Protein AF-A0A151JU85-F1 (afdb_monomer)

Foldseek 3Di:
DDADPQLVVVVVVCLVVVLCLLPDQDPDFDDWDDRPQWIWGWDADPNFIKIKIFGDPDPPDPPDDDDDDDDDDDDDDPPPPPPPTPDMDIGHNVNSVVVVVVVVVVVVVVVVVVVLVVLLVLLLVLLLVLLVVQQDPDDDDPVSSLCSCVVCVVVSLVRSLVVRPDPVCSVPPSVVSSCCCSPPVVVVSRVVNNVVVVVVD

Nearest PDB structures (foldseek):
  7szc-assembly2_C  TM=4.296E-01  e=2.675E+00  Homo sapiens
  7szc-assembly1_A  TM=4.322E-01  e=3.002E+00  Homo sapiens
  7sza-assembly2_C  TM=4.308E-01  e=4.494E+00  Homo sapiens
  1p32-assembly1_A  TM=3.457E-01  e=5.661E+00  Homo sapiens
  5yvq-assembly1_A  TM=1.882E-01  e=3.569E+00  Muvirus mu

Mean predicted aligned error: 12.35 Å

pLDDT: mean 80.96, std 18.56, range [26.3, 94.88]

Structure (mmCIF, N/CA/C/O backbone):
data_AF-A0A151JU85-F1
#
_entry.id   AF-A0A151JU85-F1
#
loop_
_atom_site.group_PDB
_atom_site.id
_atom_site.type_symbol
_atom_site.label_atom_id
_atom_site.label_alt_id
_atom_site.label_comp_id
_atom_site.label_asym_id
_atom_site.label_entity_id
_atom_site.label_seq_id
_atom_site.pdbx_PDB_ins_code
_atom_site.Cartn_x
_atom_site.Cartn_y
_atom_site.Cartn_z
_atom_site.occupancy
_atom_site.B_iso_or_equiv
_atom_site.auth_seq_id
_atom_site.auth_comp_id
_atom_site.auth_asym_id
_atom_site.auth_atom_id
_atom_site.pdbx_PDB_model_num
ATOM 1 N N . ILE A 1 1 ? 14.215 17.688 -16.245 1.00 67.50 1 ILE A N 1
ATOM 2 C CA . ILE A 1 1 ? 12.953 17.072 -16.727 1.00 67.50 1 ILE A CA 1
ATOM 3 C C . ILE A 1 1 ? 12.125 16.723 -15.499 1.00 67.50 1 ILE A C 1
ATOM 5 O O . ILE A 1 1 ? 12.629 15.984 -14.663 1.00 67.50 1 ILE A O 1
ATOM 9 N N . ARG A 1 2 ? 10.921 17.285 -15.346 1.00 70.31 2 ARG A N 1
ATOM 10 C CA . ARG A 1 2 ? 10.014 16.975 -14.230 1.00 70.31 2 ARG A CA 1
ATOM 11 C C . ARG A 1 2 ? 8.854 16.145 -14.770 1.00 70.31 2 ARG A C 1
ATOM 13 O O . ARG A 1 2 ? 8.215 16.557 -15.729 1.00 70.31 2 ARG A O 1
ATOM 20 N N . ILE A 1 3 ? 8.619 14.980 -14.176 1.00 74.19 3 ILE A N 1
ATOM 21 C CA . ILE A 1 3 ? 7.557 14.054 -14.579 1.00 74.19 3 ILE A CA 1
ATOM 22 C C . ILE A 1 3 ? 6.489 14.094 -13.481 1.00 74.19 3 ILE A C 1
ATOM 24 O O . ILE A 1 3 ? 6.810 13.875 -12.316 1.00 74.19 3 ILE A O 1
ATOM 28 N N . ASN A 1 4 ? 5.249 14.450 -13.827 1.00 81.75 4 ASN A N 1
ATOM 29 C CA . ASN A 1 4 ? 4.106 14.348 -12.908 1.00 81.75 4 ASN A CA 1
ATOM 30 C C . ASN A 1 4 ? 3.568 12.907 -12.872 1.00 81.75 4 ASN A C 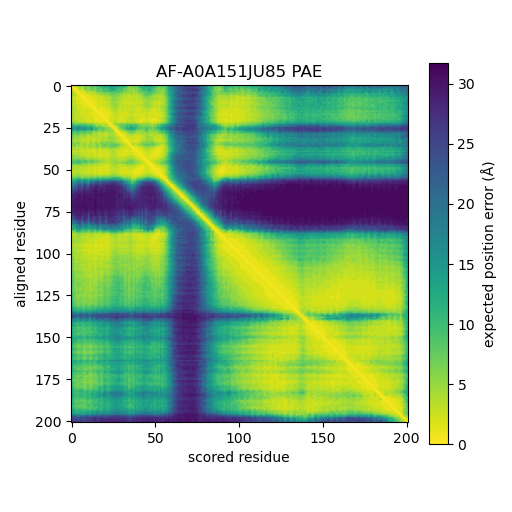1
ATOM 32 O O . ASN A 1 4 ? 3.981 12.078 -13.680 1.00 81.75 4 ASN A O 1
ATOM 36 N N . THR A 1 5 ? 2.649 12.611 -11.952 1.00 81.31 5 THR A N 1
ATOM 37 C CA . THR A 1 5 ? 2.114 11.255 -11.747 1.00 81.31 5 THR A CA 1
ATOM 38 C C . THR A 1 5 ? 1.537 10.649 -13.031 1.00 81.31 5 THR A C 1
ATOM 40 O O . THR A 1 5 ? 1.902 9.530 -13.384 1.00 81.31 5 THR A O 1
ATOM 43 N N . ASP A 1 6 ? 0.737 11.403 -13.794 1.00 81.81 6 ASP A N 1
ATOM 44 C CA . ASP A 1 6 ? 0.154 10.906 -15.052 1.00 81.81 6 ASP A CA 1
ATOM 45 C C . ASP A 1 6 ? 1.227 10.588 -16.101 1.00 81.81 6 ASP A C 1
ATOM 47 O O . ASP A 1 6 ? 1.185 9.550 -16.761 1.00 81.81 6 ASP A O 1
ATOM 51 N N . CYS A 1 7 ? 2.210 11.480 -16.265 1.00 84.12 7 CYS A N 1
ATOM 52 C CA . CYS A 1 7 ? 3.311 11.268 -17.199 1.00 84.12 7 CYS A CA 1
ATOM 53 C C . CYS A 1 7 ? 4.198 10.103 -16.755 1.00 84.12 7 CYS A C 1
ATOM 55 O O . CYS A 1 7 ? 4.753 9.414 -17.606 1.00 84.12 7 CYS A O 1
ATOM 57 N N . TRP A 1 8 ? 4.342 9.877 -15.446 1.00 84.50 8 TRP A N 1
ATOM 58 C CA . TRP A 1 8 ? 5.096 8.749 -14.912 1.00 84.50 8 TRP A CA 1
ATOM 59 C C . TRP A 1 8 ? 4.400 7.428 -15.218 1.00 84.50 8 TRP A C 1
ATOM 61 O O . TRP A 1 8 ? 5.061 6.507 -15.691 1.00 84.50 8 TRP A O 1
ATOM 71 N N . GLN A 1 9 ? 3.078 7.358 -15.044 1.00 86.38 9 GLN A N 1
ATOM 72 C CA . GLN A 1 9 ? 2.312 6.163 -15.391 1.00 86.38 9 GLN A CA 1
ATOM 73 C C . GLN A 1 9 ? 2.453 5.831 -16.880 1.00 86.38 9 GLN A C 1
ATOM 75 O O . GLN A 1 9 ? 2.840 4.724 -17.238 1.00 86.38 9 GLN A O 1
ATOM 80 N N . GLN A 1 10 ? 2.266 6.819 -17.757 1.00 87.12 10 GLN A N 1
ATOM 81 C CA . GLN A 1 10 ? 2.436 6.597 -19.194 1.00 87.12 10 GLN A CA 1
ATOM 82 C C . GLN A 1 10 ? 3.886 6.239 -19.563 1.00 87.12 10 GLN A C 1
ATOM 84 O O . GLN A 1 10 ? 4.123 5.434 -20.463 1.00 87.12 10 GLN A O 1
ATOM 89 N N . PHE A 1 11 ? 4.881 6.808 -18.877 1.00 88.12 11 PHE A N 1
ATOM 90 C CA . PHE A 1 11 ? 6.282 6.424 -19.052 1.00 88.12 11 PHE A CA 1
ATOM 91 C C . PHE A 1 11 ? 6.519 4.960 -18.656 1.00 88.12 11 PHE A C 1
ATOM 93 O O . PHE A 1 11 ? 7.188 4.225 -19.388 1.00 88.12 11 PHE A O 1
ATOM 100 N N . HIS A 1 12 ? 5.943 4.538 -17.529 1.00 88.44 12 HIS A N 1
ATOM 101 C CA . HIS A 1 12 ? 5.987 3.169 -17.036 1.00 88.44 12 HIS A CA 1
ATOM 102 C C . HIS A 1 12 ? 5.364 2.189 -18.041 1.00 88.44 12 HIS A C 1
ATOM 104 O O . HIS A 1 12 ? 6.008 1.210 -18.416 1.00 88.44 12 HIS A O 1
ATOM 110 N N . ASP A 1 13 ? 4.181 2.499 -18.573 1.00 89.81 13 ASP A N 1
ATOM 111 C CA . ASP A 1 13 ? 3.479 1.655 -19.552 1.00 89.81 13 ASP A CA 1
ATOM 112 C C . ASP A 1 13 ? 4.293 1.462 -20.847 1.00 89.81 13 ASP A C 1
ATOM 114 O O . ASP A 1 13 ? 4.253 0.412 -21.489 1.00 89.81 13 ASP A O 1
ATOM 118 N N . ASN A 1 14 ? 5.114 2.452 -21.210 1.00 90.50 14 ASN A N 1
ATOM 119 C CA . ASN A 1 14 ? 5.993 2.388 -22.376 1.00 90.50 14 ASN A CA 1
ATOM 120 C C . ASN A 1 14 ? 7.359 1.725 -22.096 1.00 90.50 14 ASN A C 1
ATOM 122 O O . ASN A 1 14 ? 8.154 1.550 -23.029 1.00 90.50 14 ASN A O 1
ATOM 126 N N . MET A 1 15 ? 7.668 1.324 -20.853 1.00 91.19 15 MET A N 1
ATOM 127 C CA . MET A 1 15 ? 8.949 0.681 -20.517 1.00 91.19 15 MET A CA 1
ATOM 128 C C . MET A 1 15 ? 9.175 -0.629 -21.263 1.00 91.19 15 MET A C 1
ATOM 130 O O . MET A 1 15 ? 10.312 -0.932 -21.627 1.00 91.19 15 MET A O 1
ATOM 134 N N . GLU A 1 16 ? 8.133 -1.412 -21.526 1.00 91.81 16 GLU A N 1
ATOM 135 C CA . GLU A 1 16 ? 8.296 -2.666 -22.260 1.00 91.81 16 GLU A CA 1
ATOM 136 C C . GLU A 1 16 ? 8.714 -2.419 -23.717 1.00 91.81 16 GLU A C 1
ATOM 138 O O . GLU A 1 16 ? 9.645 -3.055 -24.220 1.00 91.81 16 GLU A O 1
ATOM 143 N N . LEU A 1 17 ? 8.104 -1.424 -24.366 1.00 91.81 17 LEU A N 1
ATOM 144 C CA . LEU A 1 17 ? 8.462 -0.997 -25.718 1.00 91.81 17 LEU A CA 1
ATOM 145 C C . LEU A 1 17 ? 9.907 -0.479 -25.774 1.00 91.81 17 LEU A C 1
ATOM 147 O O . LEU A 1 17 ? 10.677 -0.864 -26.659 1.00 91.81 17 LEU A O 1
ATOM 151 N N . MET A 1 18 ? 10.298 0.333 -24.791 1.00 92.50 18 MET A N 1
ATOM 152 C CA . MET A 1 18 ? 11.668 0.820 -24.617 1.00 92.50 18 MET A CA 1
ATOM 153 C C . MET A 1 18 ? 12.675 -0.329 -24.449 1.00 92.50 18 MET A C 1
ATOM 155 O O . MET A 1 18 ? 13.705 -0.367 -25.129 1.00 92.50 18 MET A O 1
ATOM 159 N N . ASN A 1 19 ? 12.348 -1.307 -23.603 1.00 93.00 19 ASN A N 1
ATOM 160 C CA . ASN A 1 19 ? 13.172 -2.488 -23.368 1.00 93.00 19 ASN A CA 1
ATOM 161 C C . ASN A 1 19 ? 13.340 -3.332 -24.637 1.00 93.00 19 ASN A C 1
ATOM 163 O O . ASN A 1 19 ? 14.451 -3.768 -24.953 1.00 93.00 19 ASN A O 1
ATOM 167 N N . LYS A 1 20 ? 12.239 -3.551 -25.366 1.00 92.19 20 LYS A N 1
ATOM 168 C CA . LYS A 1 20 ? 12.220 -4.324 -26.609 1.00 92.19 20 LYS A CA 1
ATOM 169 C C . LYS A 1 20 ? 13.112 -3.679 -27.659 1.00 92.19 20 LYS A C 1
ATOM 171 O O . LYS A 1 20 ? 13.929 -4.374 -28.249 1.00 92.19 20 LYS A O 1
ATOM 176 N N . TYR A 1 21 ? 13.018 -2.361 -27.838 1.00 92.56 21 TYR A N 1
ATOM 177 C CA . TYR A 1 21 ? 13.878 -1.633 -28.770 1.00 92.56 21 TYR A CA 1
ATOM 178 C C . TYR A 1 21 ? 15.365 -1.757 -28.421 1.00 92.56 21 TYR A C 1
ATOM 180 O O . TYR A 1 21 ? 16.173 -2.056 -29.299 1.00 92.56 21 TYR A O 1
ATOM 188 N N . LEU A 1 22 ? 15.726 -1.546 -27.151 1.00 91.69 22 LEU A N 1
ATOM 189 C CA . LEU A 1 22 ? 17.117 -1.608 -26.687 1.00 91.69 22 LEU A CA 1
ATOM 190 C C . LEU A 1 22 ? 17.709 -3.025 -26.711 1.00 91.69 22 LEU A C 1
ATOM 192 O O . LEU A 1 22 ? 18.930 -3.171 -26.707 1.00 91.69 22 LEU A O 1
ATOM 196 N N . SER A 1 23 ? 16.864 -4.057 -26.694 1.00 89.69 23 SER A N 1
ATOM 197 C CA . SER A 1 23 ? 17.293 -5.460 -26.622 1.00 89.69 23 SER A CA 1
ATOM 198 C C . SER A 1 23 ? 17.203 -6.207 -27.947 1.00 89.69 23 SER A C 1
ATOM 200 O O . SER A 1 23 ? 17.800 -7.269 -28.059 1.00 89.69 23 SER A O 1
ATOM 202 N N . SER A 1 24 ? 16.458 -5.696 -28.925 1.00 85.75 24 SER A N 1
ATOM 203 C CA . SER A 1 24 ? 16.318 -6.338 -30.227 1.00 85.75 24 SER A CA 1
ATOM 204 C C . SER A 1 24 ? 17.540 -6.103 -31.117 1.00 85.75 24 SER A C 1
ATOM 206 O O . SER A 1 24 ? 18.143 -5.033 -31.080 1.00 85.75 24 SER A O 1
ATOM 208 N N . ASP A 1 25 ? 17.827 -7.039 -32.019 1.00 79.19 25 ASP A N 1
ATOM 209 C CA . ASP A 1 25 ? 18.805 -6.833 -33.104 1.00 79.19 25 ASP A CA 1
ATOM 210 C C . ASP A 1 25 ? 18.171 -6.198 -34.351 1.00 79.19 25 ASP A C 1
ATOM 212 O O . ASP A 1 25 ? 18.852 -5.788 -35.293 1.00 79.19 25 ASP A O 1
ATOM 216 N N . ASN A 1 26 ? 16.839 -6.071 -34.361 1.00 75.94 26 ASN A N 1
ATOM 217 C CA . ASN A 1 26 ? 16.124 -5.466 -35.475 1.00 75.94 26 ASN A CA 1
ATOM 218 C C . ASN A 1 26 ? 16.471 -3.973 -35.617 1.00 75.94 26 ASN A C 1
ATOM 220 O O . ASN A 1 26 ? 16.612 -3.236 -34.641 1.00 75.94 26 ASN A O 1
ATOM 224 N N . ARG A 1 27 ? 16.580 -3.500 -36.861 1.00 71.44 27 ARG A N 1
ATOM 225 C CA . ARG A 1 27 ? 16.801 -2.072 -37.160 1.00 71.44 27 ARG A CA 1
ATOM 226 C C . ARG A 1 27 ? 15.502 -1.259 -37.189 1.00 71.44 27 ARG A C 1
ATOM 228 O O . ARG A 1 27 ? 15.535 -0.066 -37.471 1.00 71.44 27 ARG A O 1
ATOM 235 N N . VAL A 1 28 ? 14.362 -1.898 -36.914 1.00 79.81 28 VAL A N 1
ATOM 236 C CA . VAL A 1 28 ? 13.050 -1.246 -36.930 1.00 79.81 28 VAL A CA 1
ATOM 237 C C . VAL A 1 28 ? 12.941 -0.316 -35.728 1.00 79.81 28 VAL A C 1
ATOM 239 O O . VAL A 1 28 ? 13.009 -0.742 -34.575 1.00 79.81 28 VAL A O 1
ATOM 242 N N . LYS A 1 29 ? 12.780 0.971 -36.021 1.00 83.38 29 LYS A N 1
ATOM 243 C CA . LYS A 1 29 ? 12.639 2.028 -35.030 1.00 83.38 29 LYS A CA 1
ATOM 244 C C . LYS A 1 29 ? 11.156 2.190 -34.657 1.00 83.38 29 LYS A C 1
ATOM 246 O O . LYS A 1 29 ? 10.352 2.408 -35.561 1.00 83.38 29 LYS A O 1
ATOM 251 N N . PRO A 1 30 ? 10.785 2.112 -33.366 1.00 86.94 30 PRO A N 1
ATOM 252 C CA . PRO A 1 30 ? 9.425 2.407 -32.930 1.00 86.94 30 PRO A CA 1
ATOM 253 C C . PRO A 1 30 ? 9.050 3.875 -33.165 1.00 86.94 30 PRO A C 1
ATOM 255 O O . PRO A 1 30 ? 9.918 4.752 -33.250 1.00 86.94 30 PRO A O 1
ATOM 258 N N . ASN A 1 31 ? 7.745 4.145 -33.208 1.00 89.38 31 ASN A N 1
ATOM 259 C CA . ASN A 1 31 ? 7.222 5.509 -33.208 1.00 89.38 31 ASN A CA 1
ATOM 260 C C . ASN A 1 31 ? 7.618 6.235 -31.918 1.00 89.38 31 ASN A C 1
ATOM 262 O O . ASN A 1 31 ? 7.743 5.613 -30.866 1.00 89.38 31 ASN A O 1
ATOM 266 N N . PHE A 1 32 ? 7.825 7.549 -32.003 1.00 87.38 32 PHE A N 1
ATOM 267 C CA . PHE A 1 32 ? 8.065 8.360 -30.813 1.00 87.38 32 PHE A CA 1
ATOM 268 C C . PHE A 1 32 ? 6.796 8.424 -29.953 1.00 87.38 32 PHE A C 1
ATOM 270 O O . PHE A 1 32 ? 5.684 8.405 -30.476 1.00 87.38 32 PHE A O 1
ATOM 277 N N . VAL A 1 33 ? 6.976 8.510 -28.639 1.00 88.19 33 VAL A N 1
ATOM 278 C CA . VAL A 1 33 ? 5.886 8.627 -27.664 1.00 88.19 33 VAL A CA 1
ATOM 279 C C . VAL A 1 33 ? 5.878 10.056 -27.141 1.00 88.19 33 VAL A C 1
ATOM 281 O O . VAL A 1 33 ? 6.922 10.561 -26.727 1.00 88.19 33 VAL A O 1
ATOM 284 N N . VAL A 1 34 ? 4.723 10.716 -27.167 1.00 85.62 34 VAL A N 1
ATOM 285 C CA . VAL A 1 34 ? 4.554 12.076 -26.634 1.00 85.62 34 VAL A CA 1
ATOM 286 C C . VAL A 1 34 ? 3.766 11.996 -25.332 1.00 85.62 34 VAL A C 1
ATOM 288 O O . VAL A 1 34 ? 2.642 11.508 -25.320 1.00 85.62 34 VAL A O 1
ATOM 291 N N . LEU A 1 35 ? 4.374 12.473 -24.249 1.00 86.19 35 LEU A N 1
ATOM 292 C CA . LEU A 1 35 ? 3.848 12.505 -22.887 1.00 86.19 35 LEU A CA 1
ATOM 293 C C . LEU A 1 35 ? 3.751 13.965 -22.426 1.00 86.19 35 LEU A C 1
ATOM 295 O O . LEU A 1 35 ? 4.682 14.492 -21.813 1.00 86.19 35 LEU A O 1
ATOM 299 N N . LYS A 1 36 ? 2.642 14.642 -22.746 1.00 83.88 36 LYS A N 1
ATOM 300 C CA . LYS A 1 36 ? 2.483 16.099 -22.556 1.00 83.88 36 LYS A CA 1
ATOM 301 C C . LYS A 1 36 ? 3.656 16.858 -23.214 1.00 83.88 36 LYS A C 1
ATOM 303 O O . LYS A 1 36 ? 3.813 16.829 -24.431 1.00 83.88 36 LYS A O 1
ATOM 308 N N . ASN A 1 37 ? 4.512 17.475 -22.407 1.00 83.94 37 ASN A N 1
ATOM 309 C CA . ASN A 1 37 ? 5.693 18.242 -22.802 1.00 83.94 37 ASN A CA 1
ATOM 310 C C . ASN A 1 37 ? 6.985 17.405 -22.928 1.00 83.94 37 ASN A C 1
ATOM 312 O O . ASN A 1 37 ? 8.053 17.931 -23.251 1.00 83.94 37 ASN A O 1
ATOM 316 N N . ILE A 1 38 ? 6.908 16.093 -22.696 1.00 86.19 38 ILE A N 1
ATOM 317 C CA . ILE A 1 38 ? 8.017 15.150 -22.847 1.00 86.19 38 ILE A CA 1
ATOM 318 C C . ILE A 1 38 ? 7.826 14.351 -24.135 1.00 86.19 38 ILE A C 1
ATOM 320 O O . ILE A 1 38 ? 6.745 13.862 -24.432 1.00 86.19 38 ILE A O 1
ATOM 324 N N . THR A 1 39 ? 8.890 14.168 -24.907 1.00 89.25 39 THR A N 1
ATOM 325 C CA . THR A 1 39 ? 8.908 13.264 -26.061 1.00 89.25 39 THR A CA 1
ATOM 326 C C . THR A 1 39 ? 9.973 12.199 -25.855 1.00 89.25 39 THR A C 1
ATOM 328 O O . THR A 1 39 ? 11.139 12.513 -25.629 1.00 89.25 39 THR A O 1
ATOM 331 N N . ILE A 1 40 ? 9.577 10.934 -25.957 1.00 91.31 40 ILE A N 1
ATOM 332 C CA . ILE A 1 40 ? 10.465 9.775 -25.955 1.00 91.31 40 ILE A CA 1
ATOM 333 C C . ILE A 1 40 ? 10.698 9.375 -27.405 1.00 91.31 40 ILE A C 1
ATOM 335 O O . ILE A 1 40 ? 9.768 9.053 -28.142 1.00 91.31 40 ILE A O 1
ATOM 339 N N . SER A 1 41 ? 11.952 9.379 -27.824 1.00 91.19 41 SER A N 1
ATOM 340 C CA . SER A 1 41 ? 12.353 9.030 -29.177 1.00 91.19 41 SER A CA 1
ATOM 341 C C . SER A 1 41 ? 13.446 7.971 -29.168 1.00 91.19 41 SER A C 1
ATOM 343 O O . SER A 1 41 ? 14.221 7.838 -28.226 1.00 91.19 41 SER A O 1
ATOM 345 N N . PHE A 1 42 ? 13.493 7.190 -30.240 1.00 91.56 42 PHE A N 1
ATOM 346 C CA . PHE A 1 42 ? 14.395 6.051 -30.373 1.00 91.56 42 PHE A CA 1
ATOM 347 C C . PHE A 1 42 ? 15.507 6.401 -31.354 1.00 91.56 42 PHE A C 1
ATOM 349 O O . PHE A 1 42 ? 15.239 6.805 -32.484 1.00 91.56 42 PHE A O 1
ATOM 356 N N . THR A 1 43 ? 16.764 6.292 -30.953 1.00 89.62 43 THR A N 1
ATOM 357 C CA . THR A 1 43 ? 17.907 6.670 -31.793 1.00 89.62 43 THR A CA 1
ATOM 358 C C . THR A 1 43 ? 18.876 5.512 -31.939 1.00 89.62 43 THR A C 1
ATOM 360 O O . THR A 1 43 ? 19.091 4.753 -30.996 1.00 89.62 43 THR A O 1
ATOM 363 N N . THR A 1 44 ? 19.425 5.343 -33.139 1.00 89.06 44 THR A N 1
ATOM 364 C CA . THR A 1 44 ? 20.497 4.386 -33.419 1.00 89.06 44 THR A CA 1
ATOM 365 C C . THR A 1 44 ? 21.614 5.146 -34.118 1.00 89.06 44 THR A C 1
ATOM 367 O O . THR A 1 44 ? 21.378 5.716 -35.181 1.00 89.06 44 THR A O 1
ATOM 370 N N . SER A 1 45 ? 22.808 5.147 -33.533 1.00 84.12 45 SER A N 1
ATOM 371 C CA . SER A 1 45 ? 23.997 5.802 -34.087 1.00 84.12 45 SER A CA 1
ATOM 372 C C . SER A 1 45 ? 25.175 4.846 -33.989 1.00 84.12 45 SER A C 1
ATOM 374 O O . SER A 1 45 ? 25.390 4.259 -32.932 1.00 84.12 45 SER A O 1
ATOM 376 N N . TYR A 1 46 ? 25.919 4.663 -35.083 1.00 85.56 46 TYR A N 1
ATOM 377 C CA . TYR A 1 46 ? 27.069 3.745 -35.137 1.00 85.56 46 TYR A CA 1
ATOM 378 C C . TYR A 1 46 ? 26.749 2.331 -34.606 1.00 85.56 46 TYR A C 1
ATOM 380 O O . TYR A 1 46 ? 27.520 1.738 -33.861 1.00 85.56 46 TYR A O 1
ATOM 388 N N . GLY A 1 47 ? 25.555 1.814 -34.919 1.00 83.25 47 GLY A N 1
ATOM 389 C CA . GLY A 1 47 ? 25.084 0.505 -34.444 1.00 83.25 47 GLY A CA 1
ATOM 390 C C . GLY A 1 47 ? 24.627 0.458 -32.979 1.00 83.25 47 GLY A C 1
ATOM 391 O O . GLY A 1 47 ? 24.064 -0.547 -32.559 1.00 83.25 47 GLY A O 1
ATOM 392 N N . SER A 1 48 ? 24.790 1.538 -32.213 1.00 86.62 48 SER A N 1
ATOM 393 C CA . SER A 1 48 ? 24.365 1.620 -30.813 1.00 86.62 48 SER A CA 1
ATOM 394 C C . SER A 1 48 ? 22.972 2.227 -30.686 1.00 86.62 48 SER A C 1
ATOM 396 O O . SER A 1 48 ? 22.706 3.313 -31.206 1.00 86.62 48 SER A O 1
ATOM 398 N N . LYS A 1 49 ? 22.082 1.539 -29.966 1.00 92.69 49 LYS A N 1
ATOM 399 C CA . LYS A 1 49 ? 20.715 1.995 -29.687 1.00 92.69 49 LYS A CA 1
ATOM 400 C C . LYS A 1 49 ? 20.636 2.775 -28.380 1.00 92.69 49 LYS A C 1
ATOM 402 O O . LYS A 1 49 ? 21.217 2.384 -27.369 1.00 92.69 49 LYS A O 1
ATOM 407 N N . SER A 1 50 ? 19.849 3.839 -28.386 1.00 92.50 50 SER A N 1
ATOM 408 C CA . SER A 1 50 ? 19.536 4.638 -27.206 1.00 92.50 50 SER A CA 1
ATOM 409 C C . SER A 1 50 ? 18.128 5.223 -27.283 1.00 92.50 50 SER A C 1
ATOM 411 O O . SER A 1 50 ? 17.520 5.320 -28.353 1.00 92.50 50 SER A O 1
ATOM 413 N N . ILE A 1 51 ? 17.608 5.598 -26.123 1.00 93.50 51 ILE A N 1
ATOM 414 C CA . ILE A 1 51 ? 16.343 6.301 -25.955 1.00 93.50 51 ILE A CA 1
ATOM 415 C C . ILE A 1 51 ? 16.676 7.746 -25.616 1.00 93.50 51 ILE A C 1
ATOM 417 O O . ILE A 1 51 ? 17.409 8.004 -24.666 1.00 93.50 51 ILE A O 1
ATOM 421 N N . LEU A 1 52 ? 16.139 8.681 -26.385 1.00 91.44 52 LEU A N 1
ATOM 422 C CA . LEU A 1 52 ? 16.254 10.110 -26.153 1.00 91.44 52 LEU A CA 1
ATOM 423 C C . LEU A 1 52 ? 14.932 10.619 -25.580 1.00 91.44 52 LEU A C 1
ATOM 425 O O . LEU A 1 52 ? 13.911 10.607 -26.267 1.00 91.44 52 LEU A O 1
ATOM 429 N N . ILE A 1 53 ? 14.970 11.083 -24.337 1.00 90.25 53 ILE A N 1
ATOM 430 C CA . ILE A 1 53 ? 13.869 11.776 -23.675 1.00 90.25 53 ILE A CA 1
ATOM 431 C C . ILE A 1 53 ? 14.142 13.268 -23.781 1.00 90.25 53 ILE A C 1
ATOM 433 O O . ILE A 1 53 ? 15.094 13.767 -23.186 1.00 90.25 53 ILE A O 1
ATOM 437 N N . SER A 1 54 ? 13.308 13.980 -24.522 1.00 88.69 54 SER A N 1
ATOM 438 C CA . SER A 1 54 ? 13.403 15.426 -24.683 1.00 88.69 54 SER A CA 1
ATOM 439 C C . SER A 1 54 ? 12.237 16.135 -24.016 1.00 88.69 54 SER A C 1
ATOM 441 O O . SER A 1 54 ? 11.102 15.680 -24.124 1.00 88.69 54 SER A O 1
ATOM 443 N N . TYR A 1 55 ? 12.511 17.270 -23.387 1.00 83.75 55 TYR A N 1
ATOM 444 C CA . TYR A 1 55 ? 11.507 18.164 -22.821 1.00 83.75 55 TYR A CA 1
ATOM 445 C C . TYR A 1 55 ? 11.361 19.410 -23.699 1.00 83.75 55 TYR A C 1
ATOM 447 O O . TYR A 1 55 ? 12.368 20.030 -24.060 1.00 83.75 55 TYR A O 1
ATOM 455 N N . LYS A 1 56 ? 10.120 19.765 -24.042 1.00 76.69 56 LYS A N 1
ATOM 456 C CA . LYS A 1 56 ? 9.773 21.041 -24.672 1.00 76.69 56 LYS A CA 1
ATOM 457 C C . LYS A 1 56 ? 9.090 21.907 -23.614 1.00 76.69 56 LYS A C 1
ATOM 459 O O . LYS A 1 56 ? 8.137 21.442 -23.008 1.00 76.69 56 LYS A O 1
ATOM 464 N N . GLU A 1 57 ? 9.551 23.127 -23.363 1.00 62.88 57 GLU A N 1
ATOM 465 C CA . GLU A 1 57 ? 8.717 24.062 -22.595 1.00 62.88 57 GLU A CA 1
ATOM 466 C C . GLU A 1 57 ? 7.443 24.355 -23.395 1.00 62.88 57 GLU A C 1
ATOM 468 O O . GLU A 1 57 ? 7.489 24.470 -24.624 1.00 62.88 57 GLU A O 1
ATOM 473 N N . GLU A 1 58 ? 6.298 24.392 -22.713 1.00 54.66 58 GLU A N 1
ATOM 474 C CA . GLU A 1 58 ? 5.092 24.959 -23.307 1.00 54.66 58 GLU A CA 1
ATOM 475 C C . GLU A 1 58 ? 5.407 26.431 -23.572 1.00 54.66 58 GLU A C 1
ATOM 477 O O . GLU A 1 58 ? 5.743 27.172 -22.651 1.00 54.66 58 GLU A O 1
ATOM 482 N N . GLU A 1 59 ? 5.400 26.826 -24.844 1.00 45.72 59 GLU A N 1
ATOM 483 C CA . GLU A 1 59 ? 5.488 28.232 -25.221 1.00 45.72 59 GLU A CA 1
ATOM 484 C C . GLU A 1 59 ? 4.271 28.925 -24.595 1.00 45.72 59 GLU A C 1
ATOM 486 O O . GLU A 1 59 ? 3.141 28.701 -25.033 1.00 45.72 59 GLU A O 1
ATOM 491 N N . GLU A 1 60 ? 4.478 29.740 -23.555 1.00 34.72 60 GLU A N 1
ATOM 492 C CA . GLU A 1 60 ? 3.494 30.759 -23.197 1.00 34.72 60 GLU A CA 1
ATOM 493 C C . GLU A 1 60 ? 3.189 31.550 -24.472 1.00 34.72 60 GLU A C 1
ATOM 495 O O . GLU A 1 60 ? 4.102 32.026 -25.148 1.00 34.72 60 GLU A O 1
ATOM 500 N N . ASN A 1 61 ? 1.903 31.610 -24.825 1.00 39.62 61 ASN A N 1
ATOM 501 C CA . ASN A 1 61 ? 1.364 32.216 -26.038 1.00 39.62 61 ASN A CA 1
ATOM 502 C C . ASN A 1 61 ? 2.065 33.530 -26.427 1.00 39.62 61 ASN A C 1
ATOM 504 O O . ASN A 1 61 ? 1.641 34.620 -26.046 1.00 39.62 61 ASN A O 1
ATOM 508 N N . SER A 1 62 ? 3.064 33.434 -27.299 1.00 31.19 62 SER A N 1
ATOM 509 C CA . SER A 1 62 ? 3.566 34.552 -28.088 1.00 31.19 62 SER A CA 1
ATOM 510 C C . SER A 1 62 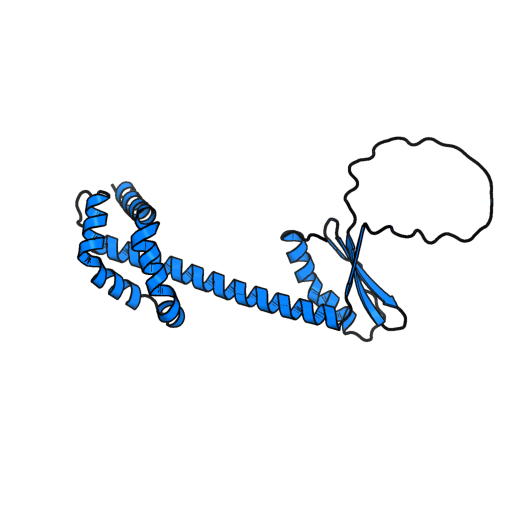? 2.658 34.715 -29.309 1.00 31.19 62 SER A C 1
ATOM 512 O O . SER A 1 62 ? 3.008 34.381 -30.442 1.00 31.19 62 SER A O 1
ATOM 514 N N . ASN A 1 63 ? 1.438 35.197 -29.068 1.00 38.41 63 ASN A N 1
ATOM 515 C CA . ASN A 1 63 ? 0.626 35.796 -30.119 1.00 38.41 63 ASN A CA 1
ATOM 516 C C . ASN A 1 63 ? 1.186 37.202 -30.371 1.00 38.41 63 ASN A C 1
ATOM 518 O O . ASN A 1 63 ? 0.897 38.132 -29.623 1.00 38.41 63 ASN A O 1
ATOM 522 N N . GLY A 1 64 ? 2.013 37.356 -31.408 1.00 27.48 64 GLY A N 1
ATOM 523 C CA . GLY A 1 64 ? 2.649 38.640 -31.696 1.00 27.48 64 GLY A CA 1
ATOM 524 C C . GLY A 1 64 ? 3.350 38.722 -33.048 1.00 27.48 64 GLY A C 1
ATOM 525 O O . GLY A 1 64 ? 4.570 38.729 -33.110 1.00 27.48 64 GLY A O 1
ATOM 526 N N . ASN A 1 65 ? 2.545 38.891 -34.100 1.00 26.30 65 ASN A N 1
ATOM 527 C CA . ASN A 1 65 ? 2.869 39.498 -35.400 1.00 26.30 65 ASN A CA 1
ATOM 528 C C . ASN A 1 65 ? 3.672 38.711 -36.456 1.00 26.30 65 ASN A C 1
ATOM 530 O O . ASN A 1 65 ? 4.886 38.812 -36.594 1.00 26.30 65 ASN A O 1
ATOM 534 N N . LEU A 1 66 ? 2.890 38.120 -37.368 1.00 39.56 66 LEU A N 1
ATOM 535 C CA . LEU A 1 66 ? 3.095 38.190 -38.819 1.00 39.56 66 LEU A CA 1
ATOM 536 C C . LEU A 1 66 ? 3.358 39.632 -39.303 1.00 39.56 66 LEU A C 1
ATOM 538 O O . LEU A 1 66 ? 2.457 40.455 -39.156 1.00 39.56 66 LEU A O 1
ATOM 542 N N . ARG A 1 67 ? 4.492 39.879 -39.984 1.00 32.56 67 ARG A N 1
ATOM 543 C CA . ARG A 1 67 ? 4.685 40.764 -41.173 1.00 32.56 67 ARG A CA 1
ATOM 544 C C . ARG A 1 67 ? 5.948 40.260 -41.919 1.00 32.56 67 ARG A C 1
ATOM 546 O O . ARG A 1 67 ? 6.974 40.118 -41.268 1.00 32.56 67 ARG A O 1
ATOM 553 N N . LYS A 1 68 ? 5.840 39.636 -43.111 1.00 35.78 68 LYS A N 1
ATOM 554 C CA . LYS A 1 68 ? 6.128 40.173 -44.480 1.00 35.78 68 LYS A CA 1
ATOM 555 C C . LYS A 1 68 ? 7.419 41.024 -44.536 1.00 35.78 68 LYS A C 1
ATOM 557 O O . LYS A 1 68 ? 7.536 41.922 -43.718 1.00 35.78 68 LYS A O 1
ATOM 562 N N . GLU A 1 69 ? 8.416 40.799 -45.401 1.00 28.11 69 GLU A N 1
ATOM 563 C CA . GLU A 1 69 ? 8.388 40.665 -46.875 1.00 28.11 69 GLU A CA 1
ATOM 564 C C . GLU A 1 69 ? 9.757 40.171 -47.444 1.00 28.11 69 GLU A C 1
ATOM 566 O O . GLU A 1 69 ? 10.694 39.955 -46.679 1.00 28.11 69 GLU A O 1
ATOM 571 N N . GLU A 1 70 ? 9.799 39.968 -48.769 1.00 31.30 70 GLU A N 1
ATOM 572 C CA . GLU A 1 70 ? 10.809 39.409 -49.714 1.00 31.30 70 GLU A CA 1
ATOM 573 C C . GLU A 1 70 ? 12.254 39.980 -49.573 1.00 31.30 70 GLU A C 1
ATOM 575 O O . GLU A 1 70 ? 12.437 41.035 -48.983 1.00 31.30 70 GLU A O 1
ATOM 580 N N . ASP A 1 71 ? 13.375 39.391 -50.025 1.00 28.20 71 ASP A N 1
ATOM 581 C CA . ASP A 1 71 ? 13.699 38.767 -51.318 1.00 28.20 71 ASP A CA 1
ATOM 582 C C . ASP A 1 71 ? 15.143 38.167 -51.293 1.00 28.20 71 ASP A C 1
ATOM 584 O O . ASP A 1 71 ? 15.916 38.453 -50.377 1.00 28.20 71 ASP A O 1
ATOM 588 N N . ALA A 1 72 ? 15.521 37.443 -52.357 1.00 29.73 72 ALA A N 1
ATOM 589 C CA . ALA A 1 72 ? 16.871 36.995 -52.777 1.00 29.73 72 ALA A CA 1
ATOM 590 C C . ALA A 1 72 ? 17.302 35.527 -52.525 1.00 29.73 72 ALA A C 1
ATOM 592 O O . ALA A 1 72 ? 17.507 35.038 -51.415 1.00 29.73 72 ALA A O 1
ATOM 593 N N . VAL A 1 73 ? 17.504 34.853 -53.662 1.00 41.06 73 VAL A N 1
ATOM 594 C CA . VAL A 1 73 ? 18.084 33.524 -53.873 1.00 41.06 73 VAL A CA 1
ATOM 595 C C . VAL A 1 73 ? 19.559 33.512 -53.460 1.00 41.06 73 VAL A C 1
ATOM 597 O O . VAL A 1 73 ? 20.365 34.189 -54.091 1.00 41.06 73 VAL A O 1
ATOM 600 N N . ASP A 1 74 ? 19.931 32.677 -52.487 1.00 28.55 74 ASP A N 1
ATOM 601 C CA . ASP A 1 74 ? 21.298 32.160 -52.395 1.00 28.55 74 ASP A CA 1
ATOM 602 C C . ASP A 1 74 ? 21.316 30.700 -51.917 1.00 28.55 74 ASP A C 1
ATOM 604 O O . ASP A 1 74 ? 20.533 30.257 -51.073 1.00 28.55 74 ASP A O 1
ATOM 608 N N . SER A 1 75 ? 22.190 29.930 -52.551 1.00 45.09 75 SER A N 1
ATOM 609 C CA . SER A 1 75 ? 22.261 28.477 -52.518 1.00 45.09 75 SER A CA 1
ATOM 610 C C . SER A 1 75 ? 23.279 28.037 -51.470 1.00 45.09 75 SER A C 1
ATOM 612 O O . SER A 1 75 ? 24.477 28.053 -51.727 1.00 45.09 75 SER A O 1
ATOM 614 N N . THR A 1 76 ? 22.839 27.595 -50.291 1.00 36.94 76 THR A N 1
ATOM 615 C CA . THR A 1 76 ? 23.705 26.889 -49.323 1.00 36.94 76 THR A CA 1
ATOM 616 C C . THR A 1 76 ? 22.880 25.939 -48.438 1.00 36.94 76 THR A C 1
ATOM 618 O O . THR A 1 76 ? 21.672 26.122 -48.280 1.00 36.94 76 THR A O 1
ATOM 621 N N . PRO A 1 77 ? 23.477 24.831 -47.954 1.00 36.72 77 PRO A N 1
ATOM 622 C CA . PRO A 1 77 ? 22.766 23.591 -47.662 1.00 36.72 77 PRO A CA 1
ATOM 623 C C . PRO A 1 77 ? 21.792 23.760 -46.502 1.00 36.72 77 PRO A C 1
ATOM 625 O O . PRO A 1 77 ? 22.145 24.343 -45.480 1.00 36.72 77 PRO A O 1
ATOM 628 N N . SER A 1 78 ? 20.587 23.197 -46.662 1.00 39.53 78 SER A N 1
ATOM 629 C CA . SER A 1 78 ? 19.531 23.167 -45.647 1.00 39.53 78 SER A CA 1
ATOM 630 C C . SER A 1 78 ? 20.127 22.863 -44.274 1.00 39.53 78 SER A C 1
ATOM 632 O O . SER A 1 78 ? 20.497 21.723 -43.973 1.00 39.53 78 SER A O 1
ATOM 634 N N . ALA A 1 79 ? 20.245 23.906 -43.449 1.00 41.53 79 ALA A N 1
ATOM 635 C CA . ALA A 1 79 ? 20.568 23.766 -42.048 1.00 41.53 79 ALA A CA 1
ATOM 636 C C . ALA A 1 79 ? 19.485 22.858 -41.470 1.00 41.53 79 ALA A C 1
ATOM 638 O O . ALA A 1 79 ? 18.321 23.252 -41.364 1.00 41.53 79 ALA A O 1
ATOM 639 N N . LYS A 1 80 ? 19.844 21.600 -41.181 1.00 48.38 80 LYS A N 1
ATOM 640 C CA . LYS A 1 80 ? 18.969 20.654 -40.488 1.00 48.38 80 LYS A CA 1
ATOM 641 C C . LYS A 1 80 ? 18.428 21.404 -39.282 1.00 48.38 80 LYS A C 1
ATOM 643 O O . LYS A 1 80 ? 19.218 21.696 -38.391 1.00 48.38 80 LYS A O 1
ATOM 648 N N . LYS A 1 81 ? 17.130 21.747 -39.288 1.00 49.34 81 LYS A N 1
ATOM 649 C CA . LYS A 1 81 ? 16.455 22.456 -38.192 1.00 49.34 81 LYS A CA 1
ATOM 650 C C . LYS A 1 81 ? 16.872 21.793 -36.887 1.00 49.34 81 LYS A C 1
ATOM 652 O O . LYS A 1 81 ? 16.417 20.689 -36.574 1.00 49.34 81 LYS A O 1
ATOM 657 N N . GLN A 1 82 ? 17.800 22.425 -36.180 1.00 46.91 82 GLN A N 1
ATOM 658 C CA . GLN A 1 82 ? 18.311 21.915 -34.928 1.00 46.91 82 GLN A CA 1
ATOM 659 C C . GLN A 1 82 ? 17.148 22.092 -33.963 1.00 46.91 82 GLN A C 1
ATOM 661 O O . GLN A 1 82 ? 16.760 23.212 -33.649 1.00 46.91 82 GLN A O 1
ATOM 666 N N . ARG A 1 83 ? 16.479 20.989 -33.611 1.00 54.56 83 ARG A N 1
ATOM 667 C CA . ARG A 1 83 ? 15.423 21.036 -32.600 1.00 54.56 83 ARG A CA 1
ATOM 668 C C . ARG A 1 83 ? 16.097 21.463 -31.303 1.00 54.56 83 ARG A C 1
ATOM 670 O O . ARG A 1 83 ? 16.839 20.679 -30.716 1.00 54.56 83 ARG A O 1
ATOM 677 N N . THR A 1 84 ? 15.886 22.712 -30.910 1.00 54.31 84 THR A N 1
ATOM 678 C CA . THR A 1 84 ? 16.352 23.256 -29.639 1.00 54.31 84 THR A CA 1
ATOM 679 C C . THR A 1 84 ? 15.555 22.570 -28.536 1.00 54.31 84 THR A C 1
ATOM 681 O O . THR A 1 84 ? 14.404 22.909 -28.280 1.00 54.31 84 THR A O 1
ATOM 684 N N . TYR A 1 85 ? 16.122 21.518 -27.950 1.00 55.56 85 TYR A N 1
ATOM 685 C CA . TYR A 1 85 ? 15.551 20.882 -26.769 1.00 55.56 85 TYR A CA 1
ATOM 686 C C . TYR A 1 85 ? 16.060 21.621 -25.534 1.00 55.56 85 TYR A C 1
ATOM 688 O O . TYR A 1 85 ? 17.267 21.795 -25.385 1.00 55.56 85 TYR A O 1
ATOM 696 N N . VAL A 1 86 ? 15.147 22.019 -24.645 1.00 61.78 86 VAL A N 1
ATOM 697 C CA . VAL A 1 86 ? 15.486 22.732 -23.399 1.00 61.78 86 VAL A CA 1
ATOM 698 C C . VAL A 1 86 ? 16.229 21.802 -22.429 1.00 61.78 86 VAL A C 1
ATOM 700 O O . VAL A 1 86 ? 17.146 22.218 -21.730 1.00 61.78 86 VAL A O 1
ATOM 703 N N . ALA A 1 87 ? 15.886 20.509 -22.431 1.00 65.19 87 ALA A N 1
ATOM 704 C CA . ALA A 1 87 ? 16.643 19.459 -21.755 1.00 65.19 87 ALA A CA 1
ATOM 705 C C . ALA A 1 87 ? 16.451 18.111 -22.464 1.00 65.19 87 ALA A C 1
ATOM 707 O O . ALA A 1 87 ? 15.339 17.770 -22.877 1.00 65.19 87 ALA A O 1
ATOM 708 N N . ALA A 1 88 ? 17.526 17.329 -22.571 1.00 80.69 88 ALA A N 1
ATOM 709 C CA . ALA A 1 88 ? 17.525 16.014 -23.201 1.00 80.69 88 ALA A CA 1
ATOM 710 C C . ALA A 1 88 ? 18.303 14.997 -22.355 1.00 80.69 88 ALA A C 1
ATOM 712 O O . ALA A 1 88 ? 19.448 15.241 -21.984 1.00 80.69 88 ALA A O 1
ATOM 713 N N . VAL A 1 89 ? 17.692 13.847 -22.075 1.00 86.81 89 VAL A N 1
ATOM 714 C CA . VAL A 1 89 ? 18.343 12.698 -21.433 1.00 86.81 89 VAL A CA 1
ATOM 715 C C . VAL A 1 89 ? 18.468 11.582 -22.459 1.00 86.81 89 VAL A C 1
ATOM 717 O O . VAL A 1 89 ? 17.482 11.194 -23.082 1.00 86.81 89 VAL A O 1
ATOM 720 N N . VAL A 1 90 ? 19.676 11.048 -22.620 1.00 89.06 90 VAL A N 1
ATOM 721 C CA . VAL A 1 90 ? 19.939 9.887 -23.475 1.00 89.06 90 VAL A CA 1
ATOM 722 C C . VAL A 1 90 ? 20.204 8.681 -22.586 1.00 89.06 90 VAL A C 1
ATOM 724 O O . VAL A 1 90 ? 21.129 8.693 -21.780 1.00 89.06 90 VAL A O 1
ATOM 727 N N . MET A 1 91 ? 19.408 7.627 -22.742 1.00 93.75 91 MET A N 1
ATOM 728 C CA . MET A 1 91 ? 19.577 6.371 -22.017 1.00 93.75 91 MET A CA 1
ATOM 729 C C . MET A 1 91 ? 19.964 5.248 -22.966 1.00 93.75 91 MET A C 1
ATOM 731 O O . MET A 1 91 ? 19.266 4.953 -23.937 1.00 93.75 91 MET A O 1
ATOM 735 N N . GLN A 1 92 ? 21.079 4.597 -22.661 1.00 92.94 92 GLN A N 1
ATOM 736 C CA . GLN A 1 92 ? 21.495 3.349 -23.293 1.00 92.94 92 GLN A CA 1
ATOM 737 C C . GLN A 1 92 ? 20.978 2.151 -22.487 1.00 92.94 92 GLN A C 1
ATOM 739 O O . GLN A 1 92 ? 20.432 2.308 -21.392 1.00 92.94 92 GLN A O 1
ATOM 744 N N . LYS A 1 93 ? 21.154 0.938 -23.025 1.00 92.50 93 LYS A N 1
ATOM 745 C CA . LYS A 1 93 ? 20.628 -0.305 -22.437 1.00 92.50 93 LYS A CA 1
ATOM 746 C C . LYS A 1 93 ? 20.971 -0.469 -20.955 1.00 92.50 93 LYS A C 1
ATOM 748 O O . LYS A 1 93 ? 20.088 -0.779 -20.165 1.00 92.50 93 LYS A O 1
ATOM 753 N N . THR A 1 94 ? 22.219 -0.228 -20.570 1.00 92.25 94 THR A N 1
ATOM 754 C CA . THR A 1 94 ? 22.688 -0.363 -19.181 1.00 92.25 94 THR A CA 1
ATOM 755 C C . THR A 1 94 ? 21.980 0.609 -18.238 1.00 92.25 94 THR A C 1
ATOM 757 O O . THR A 1 94 ? 21.417 0.183 -17.232 1.00 92.25 94 THR A O 1
ATOM 760 N N . THR A 1 95 ? 21.923 1.895 -18.593 1.00 93.12 95 THR A N 1
ATOM 761 C CA . THR A 1 95 ? 21.216 2.927 -17.818 1.00 93.12 95 THR A CA 1
ATOM 762 C C . THR A 1 95 ? 19.725 2.615 -17.693 1.00 93.12 95 THR A C 1
ATOM 764 O O . THR A 1 95 ? 19.159 2.723 -16.608 1.00 93.12 95 THR A O 1
ATOM 767 N N . PHE A 1 96 ? 19.093 2.167 -18.782 1.00 93.81 96 PHE A N 1
ATOM 768 C CA . PHE A 1 96 ? 17.680 1.792 -18.785 1.00 93.81 96 PHE A CA 1
ATOM 769 C C . PHE A 1 96 ? 17.392 0.574 -17.890 1.00 93.81 96 PHE A C 1
ATOM 771 O O . PHE A 1 96 ? 16.407 0.565 -17.152 1.00 93.81 96 PHE A O 1
ATOM 778 N N . LEU A 1 97 ? 18.264 -0.440 -17.896 1.00 93.69 97 LEU A N 1
ATOM 779 C CA . LEU A 1 97 ? 18.143 -1.590 -16.995 1.00 93.69 97 LEU A CA 1
ATOM 780 C C . LEU A 1 97 ? 18.297 -1.185 -15.523 1.00 93.69 97 LEU A C 1
ATOM 782 O O . LEU A 1 97 ? 17.541 -1.673 -14.682 1.00 93.69 97 LEU A O 1
ATOM 786 N N . GLY A 1 98 ? 19.218 -0.264 -15.223 1.00 93.94 98 GLY A N 1
ATOM 787 C CA . GLY A 1 98 ? 19.354 0.329 -13.891 1.00 93.94 98 GLY A CA 1
ATOM 788 C C . GLY A 1 98 ? 18.063 1.014 -13.437 1.00 93.94 98 GLY A C 1
ATOM 789 O O . GLY A 1 98 ? 17.548 0.699 -12.365 1.00 93.94 98 GLY A O 1
ATOM 790 N N . LEU A 1 99 ? 17.479 1.864 -14.290 1.00 92.19 99 LEU A N 1
ATOM 791 C CA . LEU A 1 99 ? 16.196 2.521 -14.017 1.00 92.19 99 LEU A CA 1
ATOM 792 C C . LEU A 1 99 ? 15.081 1.504 -13.738 1.00 92.19 99 LEU A C 1
ATOM 794 O O . LEU A 1 99 ? 14.360 1.636 -12.754 1.00 92.19 99 LEU A O 1
ATOM 798 N N . ARG A 1 100 ? 14.967 0.452 -14.555 1.00 92.81 100 ARG A N 1
ATOM 799 C CA . ARG A 1 100 ? 13.962 -0.604 -14.364 1.00 92.81 100 ARG A CA 1
ATOM 800 C C . ARG A 1 100 ? 14.127 -1.337 -13.030 1.00 92.81 100 ARG A C 1
ATOM 802 O O . ARG A 1 100 ? 13.132 -1.719 -12.420 1.00 92.81 100 ARG A O 1
ATOM 809 N N . SER A 1 101 ? 15.363 -1.548 -12.578 1.00 92.94 101 SER A N 1
ATOM 810 C CA . SER A 1 101 ? 15.636 -2.135 -11.261 1.00 92.94 101 SER A CA 1
ATOM 811 C C . SER A 1 101 ? 15.144 -1.229 -10.128 1.00 92.94 1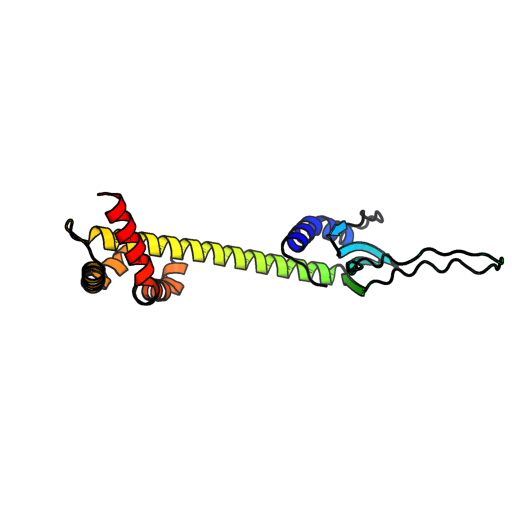01 SER A C 1
ATOM 813 O O . SER A 1 101 ? 14.478 -1.694 -9.205 1.00 92.94 101 SER A O 1
ATOM 815 N N . ILE A 1 102 ? 15.402 0.079 -10.239 1.00 91.62 102 ILE A N 1
ATOM 816 C CA . ILE A 1 102 ? 14.940 1.075 -9.265 1.00 91.62 102 ILE A CA 1
ATOM 817 C C . ILE A 1 102 ? 13.411 1.100 -9.205 1.00 91.62 102 ILE A C 1
ATOM 819 O O . ILE A 1 102 ? 12.863 1.027 -8.111 1.00 91.62 102 ILE A O 1
ATOM 823 N N . VAL A 1 103 ? 12.725 1.129 -10.353 1.00 90.94 103 VAL A N 1
ATOM 824 C CA . VAL A 1 103 ? 11.251 1.100 -10.403 1.00 90.94 103 VAL A CA 1
ATOM 825 C C . VAL A 1 103 ? 10.692 -0.118 -9.674 1.00 90.94 103 VAL A C 1
ATOM 827 O O . VAL A 1 103 ? 9.875 0.040 -8.777 1.00 90.94 103 VAL A O 1
ATOM 830 N N . LYS A 1 104 ? 11.219 -1.318 -9.947 1.00 90.56 104 LYS A N 1
ATOM 831 C CA . LYS A 1 104 ? 10.800 -2.535 -9.232 1.00 90.56 104 LYS A CA 1
ATOM 832 C C . LYS A 1 104 ? 10.989 -2.435 -7.717 1.00 90.56 104 LYS A C 1
ATOM 834 O O . LYS A 1 104 ? 10.169 -2.952 -6.964 1.00 90.56 104 LYS A O 1
ATOM 839 N N . CYS A 1 105 ? 12.081 -1.816 -7.269 1.00 92.19 105 CYS A N 1
ATOM 840 C CA . CYS A 1 105 ? 12.339 -1.601 -5.847 1.00 92.19 105 CYS A CA 1
ATOM 841 C C . CYS A 1 105 ? 11.298 -0.653 -5.237 1.00 92.19 105 CYS A C 1
ATOM 843 O O . CYS A 1 105 ? 10.745 -0.953 -4.181 1.00 92.19 105 CYS A O 1
ATOM 845 N N . VAL A 1 106 ? 10.990 0.450 -5.923 1.00 90.75 106 VAL A N 1
ATOM 846 C CA . VAL A 1 106 ? 9.956 1.404 -5.501 1.00 90.75 106 VAL A CA 1
ATOM 847 C C . VAL A 1 106 ? 8.589 0.722 -5.419 1.00 90.75 106 VAL A C 1
ATOM 849 O O . VAL A 1 106 ? 7.939 0.828 -4.384 1.00 90.75 106 VAL A O 1
ATOM 852 N N . ASP A 1 107 ? 8.196 -0.052 -6.432 1.00 90.62 107 ASP A N 1
ATOM 853 C CA . ASP A 1 107 ? 6.918 -0.778 -6.441 1.00 90.62 107 ASP A CA 1
ATOM 854 C C . ASP A 1 107 ? 6.823 -1.785 -5.289 1.00 90.62 107 ASP A C 1
ATOM 856 O O . ASP A 1 107 ? 5.786 -1.916 -4.639 1.00 90.62 107 ASP A O 1
ATOM 860 N N . ALA A 1 108 ? 7.914 -2.503 -5.005 1.00 92.44 108 ALA A N 1
ATOM 861 C CA . ALA A 1 108 ? 7.963 -3.437 -3.887 1.00 92.44 108 ALA A CA 1
ATOM 862 C C . ALA A 1 108 ? 7.806 -2.716 -2.539 1.00 92.44 108 ALA A C 1
ATOM 864 O O . ALA A 1 108 ? 7.085 -3.197 -1.666 1.00 92.44 108 ALA A O 1
ATOM 865 N N . ARG A 1 109 ? 8.446 -1.552 -2.374 1.00 92.38 109 ARG A N 1
ATOM 866 C CA . ARG A 1 109 ? 8.306 -0.724 -1.168 1.00 92.38 109 ARG A CA 1
ATOM 867 C C . ARG A 1 109 ? 6.904 -0.144 -1.024 1.00 92.38 109 ARG A C 1
ATOM 869 O O . ARG A 1 109 ? 6.385 -0.136 0.087 1.00 92.38 109 ARG A O 1
ATOM 876 N N . LEU A 1 110 ? 6.284 0.285 -2.120 1.00 92.00 110 LEU A N 1
ATOM 877 C CA . LEU A 1 110 ? 4.906 0.767 -2.112 1.00 92.00 110 LEU A CA 1
ATOM 878 C C . LEU A 1 110 ? 3.947 -0.330 -1.638 1.00 92.00 110 LEU A C 1
ATOM 880 O O . LEU A 1 110 ? 3.207 -0.106 -0.689 1.00 92.00 110 LEU A O 1
ATOM 884 N N . LYS A 1 111 ? 4.047 -1.541 -2.198 1.00 93.06 111 LYS A N 1
ATOM 885 C CA . LYS A 1 111 ? 3.228 -2.687 -1.765 1.00 93.06 111 LYS A CA 1
ATOM 886 C C . LYS A 1 111 ? 3.417 -3.031 -0.290 1.00 93.06 111 LYS A C 1
ATOM 888 O O . LYS A 1 111 ? 2.455 -3.363 0.393 1.00 93.06 111 LYS A O 1
ATOM 893 N N . GLN A 1 112 ? 4.651 -2.955 0.214 1.00 91.00 112 GLN A N 1
ATOM 894 C CA . GLN A 1 112 ? 4.923 -3.143 1.643 1.00 91.00 112 GLN A CA 1
ATOM 895 C C . GLN A 1 112 ? 4.224 -2.080 2.498 1.00 91.00 112 GLN A C 1
ATOM 897 O O . GLN A 1 112 ? 3.699 -2.404 3.560 1.00 91.00 112 GLN A O 1
ATOM 902 N N . LEU A 1 113 ? 4.211 -0.827 2.041 1.00 92.50 113 LEU A N 1
ATOM 903 C CA . LEU A 1 113 ? 3.573 0.275 2.752 1.00 92.50 113 LEU A CA 1
ATOM 904 C C . LEU A 1 113 ? 2.043 0.168 2.730 1.00 92.50 113 LEU A C 1
ATOM 906 O O . LEU A 1 113 ? 1.418 0.376 3.765 1.00 92.50 113 LEU A O 1
ATOM 910 N N . GLU A 1 114 ? 1.450 -0.188 1.590 1.00 94.06 114 GLU A N 1
ATOM 911 C CA . GLU A 1 114 ? 0.009 -0.452 1.460 1.00 94.06 114 GLU A CA 1
ATOM 912 C C . GLU A 1 114 ? -0.424 -1.570 2.411 1.00 94.06 114 GLU A C 1
ATOM 914 O O . GLU A 1 114 ? -1.345 -1.405 3.207 1.00 94.06 114 GLU A O 1
ATOM 919 N N . TYR A 1 115 ? 0.321 -2.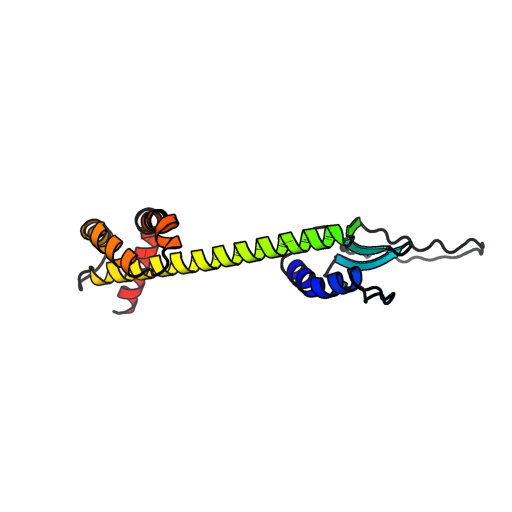673 2.410 1.00 91.69 115 TYR A N 1
ATOM 920 C CA . TYR A 1 115 ? 0.080 -3.796 3.304 1.00 91.69 115 TYR A CA 1
ATOM 921 C C . TYR A 1 115 ? 0.201 -3.413 4.792 1.00 91.69 115 TYR A C 1
ATOM 923 O O . TYR A 1 115 ? -0.620 -3.815 5.618 1.00 91.69 115 TYR A O 1
ATOM 931 N N . LEU A 1 116 ? 1.196 -2.593 5.147 1.00 92.06 116 LEU A N 1
ATOM 932 C CA . LEU A 1 116 ? 1.335 -2.060 6.502 1.00 92.06 116 LEU A CA 1
ATOM 933 C C . LEU A 1 116 ? 0.144 -1.167 6.880 1.00 92.06 116 LEU A C 1
ATOM 935 O O . LEU A 1 116 ? -0.396 -1.309 7.977 1.00 92.06 116 LEU A O 1
ATOM 939 N N . ALA A 1 117 ? -0.282 -0.279 5.981 1.00 93.38 117 ALA A N 1
ATOM 940 C CA . ALA A 1 117 ? -1.425 0.600 6.203 1.00 93.38 117 ALA A CA 1
ATOM 941 C C . ALA A 1 117 ? -2.714 -0.200 6.454 1.00 93.38 117 ALA A C 1
ATOM 943 O O . ALA A 1 117 ? -3.460 0.115 7.382 1.00 93.38 117 ALA A O 1
ATOM 944 N N . ASP A 1 118 ? -2.937 -1.285 5.711 1.00 93.88 118 ASP A N 1
ATOM 945 C CA . ASP A 1 118 ? -4.072 -2.184 5.928 1.00 93.88 118 ASP A CA 1
ATOM 946 C C . ASP A 1 118 ? -4.057 -2.820 7.324 1.00 93.88 118 ASP A C 1
ATOM 948 O O . ASP A 1 118 ? -5.097 -2.905 7.982 1.00 93.88 118 ASP A O 1
ATOM 952 N N . ASN A 1 119 ? -2.889 -3.241 7.815 1.00 92.88 119 ASN A N 1
ATOM 953 C CA . ASN A 1 119 ? -2.761 -3.789 9.167 1.00 92.88 119 ASN A CA 1
ATOM 954 C C . ASN A 1 119 ? -2.985 -2.734 10.256 1.00 92.88 119 ASN A C 1
ATOM 956 O O . ASN A 1 119 ? -3.642 -3.029 11.255 1.00 92.88 119 ASN A O 1
ATOM 960 N N . VAL A 1 120 ? -2.514 -1.499 10.057 1.00 92.81 120 VAL A N 1
ATOM 961 C CA . VAL A 1 120 ? -2.814 -0.375 10.962 1.00 92.81 120 VAL A CA 1
ATOM 962 C C . VAL A 1 120 ? -4.322 -0.122 11.019 1.00 92.81 120 VAL A C 1
ATOM 964 O O . VAL A 1 120 ? -4.884 0.006 12.107 1.00 92.81 120 VAL A O 1
ATOM 967 N N . ASN A 1 121 ? -4.996 -0.122 9.867 1.00 93.06 121 ASN A N 1
ATOM 968 C CA . ASN A 1 121 ? -6.445 0.056 9.792 1.00 93.06 121 ASN A CA 1
ATOM 969 C C . ASN A 1 121 ? -7.196 -1.072 10.514 1.00 93.06 121 ASN A C 1
ATOM 971 O O . ASN A 1 121 ? -8.101 -0.798 11.301 1.00 93.06 121 ASN A O 1
ATOM 975 N N . LYS A 1 122 ? -6.794 -2.335 10.319 1.00 94.25 122 LYS A N 1
ATOM 976 C CA . LYS A 1 122 ? -7.356 -3.481 11.060 1.00 94.25 122 LYS A CA 1
ATOM 977 C C . LYS A 1 122 ? -7.134 -3.350 12.565 1.00 94.25 122 LYS A C 1
ATOM 979 O O . LYS A 1 122 ? -8.070 -3.551 13.329 1.00 94.25 122 LYS A O 1
ATOM 984 N N . CYS A 1 123 ? -5.930 -2.961 12.987 1.00 93.94 123 CYS A N 1
ATOM 985 C CA . CYS A 1 123 ? -5.608 -2.734 14.394 1.00 93.94 123 CYS A CA 1
ATOM 986 C C . CYS A 1 123 ? -6.531 -1.676 15.018 1.00 93.94 123 CYS A C 1
ATOM 988 O O . CYS A 1 123 ? -7.060 -1.890 16.105 1.00 93.94 123 CYS A O 1
ATOM 990 N N . ALA A 1 124 ? -6.772 -0.563 14.319 1.00 93.31 124 ALA A N 1
ATOM 991 C CA . ALA A 1 124 ? -7.697 0.471 14.777 1.00 93.31 124 ALA A CA 1
ATOM 992 C C . ALA A 1 124 ? -9.147 -0.036 14.860 1.00 93.31 124 ALA A C 1
ATOM 994 O O . ALA A 1 124 ? -9.850 0.278 15.818 1.00 93.31 124 ALA A O 1
ATOM 995 N N . LEU A 1 125 ? -9.593 -0.846 13.894 1.00 93.75 125 LEU A N 1
ATOM 996 C CA . LEU A 1 125 ? -10.930 -1.447 13.911 1.00 93.75 125 LEU A CA 1
ATOM 997 C C . LEU A 1 125 ? -11.119 -2.409 15.088 1.00 93.75 125 LEU A C 1
ATOM 999 O O . LEU A 1 125 ? -12.120 -2.302 15.793 1.00 93.75 125 LEU A O 1
ATOM 1003 N N . TYR A 1 126 ? -10.160 -3.303 15.328 1.00 94.88 126 TYR A N 1
ATOM 1004 C CA . TYR A 1 126 ? -10.200 -4.217 16.471 1.00 94.88 126 TYR A CA 1
ATOM 1005 C C . TYR A 1 126 ? -10.154 -3.457 17.796 1.00 94.88 126 TYR A C 1
ATOM 1007 O O . TYR A 1 126 ? -10.915 -3.765 18.705 1.00 94.88 126 TYR A O 1
ATOM 1015 N N . LEU A 1 127 ? -9.336 -2.405 17.891 1.00 93.62 127 LEU A N 1
ATOM 1016 C CA . LEU A 1 127 ? -9.307 -1.538 19.067 1.00 93.62 127 LEU A CA 1
ATOM 1017 C C . LEU A 1 127 ? -10.677 -0.894 19.330 1.00 93.62 127 LEU A C 1
ATOM 1019 O O . LEU A 1 127 ? -11.155 -0.915 20.460 1.00 93.62 127 LEU A O 1
ATOM 1023 N N . ILE A 1 128 ? -11.329 -0.358 18.294 1.00 92.19 128 ILE A N 1
ATOM 1024 C CA . ILE A 1 128 ? -12.683 0.204 18.406 1.00 92.19 128 ILE A CA 1
ATOM 1025 C C . ILE A 1 128 ? -13.670 -0.854 18.912 1.00 92.19 128 ILE A C 1
ATOM 1027 O O . ILE A 1 128 ? -14.421 -0.574 19.843 1.00 92.19 128 ILE A O 1
ATOM 1031 N N . GLN A 1 129 ? -13.650 -2.057 18.335 1.00 92.81 129 GLN A N 1
ATOM 1032 C CA . GLN A 1 129 ? -14.546 -3.151 18.722 1.00 92.81 129 GLN A CA 1
ATOM 1033 C C . GLN A 1 129 ? -14.340 -3.573 20.181 1.00 92.81 129 GLN A C 1
ATOM 1035 O O . GLN A 1 129 ? -15.310 -3.679 20.929 1.00 92.81 129 GLN A O 1
ATOM 1040 N N . GLU A 1 130 ? -13.093 -3.754 20.616 1.00 92.88 130 GLU A N 1
ATOM 1041 C CA . GLU A 1 130 ? -12.782 -4.126 22.000 1.00 92.88 130 GLU A CA 1
ATOM 1042 C C . GLU A 1 130 ? -13.201 -3.037 22.997 1.00 92.88 130 GLU A C 1
ATOM 1044 O O . GLU A 1 130 ? -13.735 -3.349 24.062 1.00 92.88 130 GLU A O 1
ATOM 1049 N N . ILE A 1 131 ? -13.031 -1.755 22.651 1.00 90.31 131 ILE A N 1
ATOM 1050 C CA . ILE A 1 131 ? -13.540 -0.652 23.476 1.00 90.31 131 ILE A CA 1
ATOM 1051 C C . ILE A 1 131 ? -15.072 -0.707 23.533 1.00 90.31 131 ILE A C 1
ATOM 1053 O O . ILE A 1 131 ? -15.639 -0.640 24.621 1.00 90.31 131 ILE A O 1
ATOM 1057 N N . GLU A 1 132 ? -15.754 -0.862 22.394 1.00 89.69 132 GLU A N 1
ATOM 1058 C CA . GLU A 1 132 ? -17.220 -0.923 22.320 1.00 89.69 132 GLU A CA 1
ATOM 1059 C C . GLU A 1 132 ? -17.812 -2.064 23.159 1.00 89.69 132 GLU A C 1
ATOM 1061 O O . GLU A 1 132 ? -18.823 -1.849 23.832 1.00 89.69 132 GLU A O 1
ATOM 1066 N N . LEU A 1 133 ? -17.164 -3.234 23.178 1.00 90.50 133 LEU A N 1
ATOM 1067 C CA . LEU A 1 133 ? -17.564 -4.390 23.990 1.00 90.50 133 LEU A CA 1
ATOM 1068 C C . LEU A 1 133 ? -17.450 -4.137 25.498 1.00 90.50 133 LEU A C 1
ATOM 1070 O O . LEU A 1 133 ? -18.196 -4.720 26.284 1.00 90.50 133 LEU A O 1
ATOM 1074 N N . LYS A 1 134 ? -16.511 -3.284 25.913 1.00 89.38 134 LYS A N 1
ATOM 1075 C CA . LYS A 1 134 ? -16.267 -2.947 27.323 1.00 89.38 134 LYS A CA 1
ATOM 1076 C C . LYS A 1 134 ? -17.081 -1.741 27.796 1.00 89.38 134 LYS A C 1
ATOM 1078 O O . LYS A 1 134 ? -17.080 -1.444 28.991 1.00 89.38 134 LYS A O 1
ATOM 1083 N N . LEU A 1 135 ? -17.769 -1.042 26.891 1.00 87.56 135 LEU A N 1
ATOM 1084 C CA . LEU A 1 135 ? -18.563 0.134 27.234 1.00 87.56 135 LEU A CA 1
ATOM 1085 C C . LEU A 1 135 ? -19.919 -0.236 27.844 1.00 87.56 135 LEU A C 1
ATOM 1087 O O . LEU A 1 135 ? -20.598 -1.145 27.361 1.00 87.56 135 LEU A O 1
ATOM 1091 N N . PRO A 1 136 ? -20.390 0.532 28.841 1.00 82.06 136 PRO A N 1
ATOM 1092 C CA . PRO A 1 136 ? -21.722 0.345 29.388 1.00 82.06 136 PRO A CA 1
ATOM 1093 C C . PRO A 1 136 ? -22.810 0.666 28.347 1.00 82.06 136 PRO A C 1
ATOM 1095 O O . PRO A 1 136 ? -22.608 1.394 27.369 1.00 82.06 136 PRO A O 1
ATOM 1098 N N . GLN A 1 137 ? -24.007 0.122 28.557 1.00 77.44 137 GLN A N 1
ATOM 1099 C CA . GLN A 1 137 ? -25.140 0.310 27.641 1.00 77.44 137 GLN A CA 1
ATOM 1100 C C . GLN A 1 137 ? -25.860 1.660 27.824 1.00 77.44 137 GLN A C 1
ATOM 1102 O O . GLN A 1 137 ? -26.742 2.002 27.044 1.00 77.44 137 GLN A O 1
ATOM 1107 N N . CYS A 1 138 ? -25.477 2.434 28.842 1.00 75.50 138 CYS A N 1
ATOM 1108 C CA . CYS A 1 138 ? -26.043 3.742 29.159 1.00 75.50 138 CYS A CA 1
ATOM 1109 C C . CYS A 1 138 ? -25.384 4.885 28.360 1.00 75.50 138 CYS A C 1
ATOM 1111 O O . CYS A 1 138 ? -24.615 4.649 27.429 1.00 75.50 138 CYS A O 1
ATOM 1113 N N . PHE A 1 139 ? -25.716 6.134 28.710 1.00 73.44 139 PHE A N 1
ATOM 1114 C CA . PHE A 1 139 ? -25.123 7.332 28.114 1.00 73.44 139 PHE A CA 1
ATOM 1115 C C . PHE A 1 139 ? -23.590 7.290 28.182 1.00 73.44 139 PHE A C 1
ATOM 1117 O O . PHE A 1 139 ? -23.013 7.113 29.256 1.00 73.44 139 PHE A O 1
ATOM 1124 N N . ILE A 1 140 ? -22.938 7.489 27.035 1.00 80.38 140 ILE A N 1
ATOM 1125 C CA . ILE A 1 140 ? -21.479 7.503 26.911 1.00 80.38 140 ILE A CA 1
ATOM 1126 C C . ILE A 1 140 ? -21.033 8.911 26.549 1.00 80.38 140 ILE A C 1
ATOM 1128 O O . ILE A 1 140 ? -21.529 9.519 25.604 1.00 80.38 140 ILE A O 1
ATOM 1132 N N . ASN A 1 141 ? -20.040 9.399 27.282 1.00 84.25 141 ASN A N 1
ATOM 1133 C CA . ASN A 1 141 ? -19.288 10.593 26.941 1.00 84.25 141 ASN A CA 1
ATOM 1134 C C . ASN A 1 141 ? -17.793 10.256 26.838 1.00 84.25 141 ASN A C 1
ATOM 1136 O O . ASN A 1 141 ? -17.358 9.131 27.102 1.00 84.25 141 ASN A O 1
ATOM 1140 N N . GLN A 1 142 ? -16.996 11.251 26.458 1.00 85.25 142 GLN A N 1
ATOM 1141 C CA . GLN A 1 142 ? -15.560 11.081 26.265 1.00 85.25 142 GLN A CA 1
ATOM 1142 C C . GLN A 1 142 ? -14.816 10.658 27.546 1.00 85.25 142 GLN A C 1
ATOM 1144 O O . GLN A 1 142 ? -13.832 9.928 27.464 1.00 85.25 142 GLN A O 1
ATOM 1149 N N . GLU A 1 143 ? -15.282 11.065 28.729 1.00 87.00 143 GLU A N 1
ATOM 1150 C CA . GLU A 1 143 ? -14.654 10.699 30.006 1.00 87.00 143 GLU A CA 1
ATOM 1151 C C . GLU A 1 143 ? -14.897 9.226 30.362 1.00 87.00 143 GLU A C 1
ATOM 1153 O O . GLU A 1 143 ? -13.971 8.530 30.777 1.00 87.00 143 GLU A O 1
ATOM 1158 N N . ILE A 1 144 ? -16.101 8.705 30.103 1.00 85.69 144 ILE A N 1
ATOM 1159 C CA . ILE A 1 144 ? -16.407 7.273 30.259 1.00 85.69 144 ILE A CA 1
ATOM 1160 C C . ILE A 1 144 ? -15.540 6.434 29.311 1.00 85.69 144 ILE A C 1
ATOM 1162 O O . ILE A 1 144 ? -15.004 5.404 29.722 1.00 85.69 144 ILE A O 1
ATOM 1166 N N . LEU A 1 145 ? -15.342 6.890 28.070 1.00 87.44 145 LEU A N 1
ATOM 1167 C CA . LEU A 1 145 ? -14.453 6.237 27.101 1.00 87.44 145 LEU A CA 1
ATOM 1168 C C . LEU A 1 145 ? -13.001 6.192 27.592 1.00 87.44 145 LEU A C 1
ATOM 1170 O O . LEU A 1 145 ? -12.392 5.123 27.590 1.00 87.44 145 LEU A O 1
ATOM 1174 N N . LYS A 1 146 ? -12.467 7.320 28.080 1.00 89.38 146 LYS A N 1
ATOM 1175 C CA . LYS A 1 146 ? -11.114 7.385 28.661 1.00 89.38 146 LYS A CA 1
ATOM 1176 C C . LYS A 1 146 ? -10.954 6.432 29.839 1.00 89.38 146 LYS A C 1
ATOM 1178 O O . LYS A 1 146 ? -9.967 5.703 29.900 1.00 89.38 146 LYS A O 1
ATOM 1183 N N . LEU A 1 147 ? -11.910 6.431 30.770 1.00 89.19 147 LEU A N 1
ATOM 1184 C CA . LEU A 1 147 ? -11.874 5.560 31.945 1.00 89.19 147 LEU A CA 1
ATOM 1185 C C . LEU A 1 147 ? -11.954 4.081 31.555 1.00 89.19 147 LEU A C 1
ATOM 1187 O O . LEU A 1 147 ? -11.206 3.272 32.098 1.00 89.19 147 LEU A O 1
ATOM 1191 N N . THR A 1 148 ? -12.799 3.741 30.580 1.00 88.31 148 THR A N 1
ATOM 1192 C CA . THR A 1 148 ? -12.946 2.367 30.077 1.00 88.31 148 THR A CA 1
ATOM 1193 C C . THR A 1 148 ? -11.661 1.885 29.414 1.00 88.31 148 THR A C 1
ATOM 1195 O O . THR A 1 148 ? -11.183 0.800 29.744 1.00 88.31 148 THR A O 1
ATOM 1198 N N . LEU A 1 149 ? -11.067 2.703 28.538 1.00 89.12 149 LEU A N 1
ATOM 1199 C CA . LEU A 1 149 ? -9.799 2.384 27.885 1.00 89.12 149 LEU A CA 1
ATOM 1200 C C . LEU A 1 149 ? -8.674 2.229 28.914 1.00 89.12 149 LEU A C 1
ATOM 1202 O O . LEU A 1 149 ? -7.960 1.234 28.892 1.00 89.12 149 LEU A O 1
ATOM 1206 N N . ARG A 1 150 ? -8.547 3.169 29.859 1.00 90.50 150 ARG A N 1
ATOM 1207 C CA . ARG A 1 150 ? -7.504 3.130 30.894 1.00 90.50 150 ARG A CA 1
ATOM 1208 C C . ARG A 1 150 ? -7.652 1.925 31.824 1.00 90.50 150 ARG A C 1
ATOM 1210 O O . ARG A 1 150 ? -6.651 1.316 32.176 1.00 90.50 150 ARG A O 1
ATOM 1217 N N . GLY A 1 151 ? -8.879 1.592 32.223 1.00 90.50 151 GLY A N 1
ATOM 1218 C CA . GLY A 1 151 ? -9.156 0.485 33.140 1.00 90.50 151 GLY A CA 1
ATOM 1219 C C . GLY A 1 151 ? -9.007 -0.903 32.513 1.00 90.50 151 GLY A C 1
ATOM 1220 O O . GLY A 1 151 ? -8.741 -1.855 33.234 1.00 90.50 151 GLY A O 1
ATOM 1221 N N . ASN A 1 152 ? -9.153 -1.020 31.189 1.00 92.19 152 ASN A N 1
ATOM 1222 C CA . ASN A 1 152 ? -9.103 -2.296 30.464 1.00 92.19 152 ASN A CA 1
ATOM 1223 C C . ASN A 1 152 ? -7.931 -2.374 29.469 1.00 92.19 152 ASN A C 1
ATOM 1225 O O . ASN A 1 152 ? -7.945 -3.228 28.587 1.00 92.19 152 ASN A O 1
ATOM 1229 N N . CYS A 1 153 ? -6.941 -1.481 29.571 1.00 89.81 153 CYS A N 1
ATOM 1230 C CA . CYS A 1 153 ? -5.918 -1.296 28.538 1.00 89.81 153 CYS A CA 1
ATOM 1231 C C . CYS A 1 153 ? -5.157 -2.590 28.216 1.00 89.81 153 CYS A C 1
ATOM 1233 O O . CYS A 1 153 ? -5.023 -2.937 27.048 1.00 89.81 153 CYS A O 1
ATOM 1235 N N . GLU A 1 154 ? -4.706 -3.321 29.238 1.00 92.12 154 GLU A N 1
ATOM 1236 C CA . GLU A 1 154 ? -3.932 -4.560 29.067 1.00 92.12 154 GLU A CA 1
ATOM 1237 C C . GLU A 1 154 ? -4.757 -5.678 28.412 1.00 92.12 154 GLU A C 1
ATOM 1239 O O . GLU A 1 154 ? -4.278 -6.380 27.519 1.00 92.12 154 GLU A O 1
ATOM 1244 N N . ASP A 1 155 ? -6.022 -5.826 28.818 1.00 93.31 155 ASP A N 1
ATOM 1245 C CA . ASP A 1 155 ? -6.932 -6.814 28.235 1.00 93.31 155 ASP A CA 1
ATOM 1246 C C . ASP A 1 155 ? -7.261 -6.478 26.776 1.00 93.31 155 ASP A C 1
ATOM 1248 O O . ASP A 1 155 ? -7.240 -7.365 25.922 1.00 93.31 155 ASP A O 1
ATOM 1252 N N . ILE A 1 156 ? -7.529 -5.200 26.487 1.00 93.06 156 ILE A N 1
ATOM 1253 C CA . ILE A 1 156 ? -7.778 -4.705 25.129 1.00 93.06 156 ILE A CA 1
ATOM 1254 C C . ILE A 1 156 ? -6.541 -4.939 24.260 1.00 93.06 156 ILE A C 1
ATOM 1256 O O . ILE A 1 156 ? -6.664 -5.494 23.172 1.00 93.06 156 ILE A O 1
ATOM 1260 N N . GLU A 1 157 ? -5.347 -4.579 24.737 1.00 94.06 157 GLU A N 1
ATOM 1261 C CA . GLU A 1 157 ? -4.094 -4.802 24.011 1.00 94.06 157 GLU A CA 1
ATOM 1262 C C . GLU A 1 157 ? -3.918 -6.280 23.660 1.00 94.06 157 GLU A C 1
ATOM 1264 O O . GLU A 1 157 ? -3.678 -6.618 22.498 1.00 94.06 157 GLU A O 1
ATOM 1269 N N . ARG A 1 158 ? -4.084 -7.172 24.645 1.00 94.19 158 ARG A N 1
ATOM 1270 C CA . ARG A 1 158 ? -3.966 -8.617 24.433 1.00 94.19 158 ARG A CA 1
ATOM 1271 C C . ARG A 1 158 ? -4.968 -9.104 23.389 1.00 94.19 158 ARG A C 1
ATOM 1273 O O . ARG A 1 158 ? -4.578 -9.835 22.481 1.00 94.19 158 ARG A O 1
ATOM 1280 N N . ASN A 1 159 ? -6.227 -8.690 23.488 1.00 93.69 159 ASN A N 1
ATOM 1281 C CA . ASN A 1 159 ? -7.276 -9.130 22.572 1.00 93.69 159 ASN A CA 1
ATOM 1282 C C . ASN A 1 159 ? -7.039 -8.623 21.143 1.00 93.69 159 ASN A C 1
ATOM 1284 O O . ASN A 1 159 ? -7.106 -9.413 20.200 1.00 93.69 159 ASN A O 1
ATOM 1288 N N . VAL A 1 160 ? -6.687 -7.344 20.969 1.00 93.50 160 VAL A N 1
ATOM 1289 C CA . VAL A 1 160 ? -6.337 -6.781 19.654 1.00 93.50 160 VAL A CA 1
ATOM 1290 C C . VAL A 1 160 ? -5.133 -7.522 19.071 1.00 93.50 160 VAL A C 1
ATOM 1292 O O . VAL A 1 160 ? -5.162 -7.914 17.905 1.00 93.50 160 VAL A O 1
ATOM 1295 N N . ARG A 1 161 ? -4.100 -7.789 19.884 1.00 93.50 161 ARG A N 1
ATOM 1296 C CA . ARG A 1 161 ? -2.910 -8.539 19.460 1.00 93.50 161 ARG A CA 1
ATOM 1297 C C . ARG A 1 161 ? -3.272 -9.939 18.957 1.00 93.50 161 ARG A C 1
ATOM 1299 O O . ARG A 1 161 ? -2.754 -10.354 17.928 1.00 93.50 161 ARG A O 1
ATOM 1306 N N . THR A 1 162 ? -4.181 -10.647 19.630 1.00 93.00 162 THR A N 1
ATOM 1307 C CA . THR A 1 162 ? -4.607 -12.000 19.215 1.00 93.00 162 THR A CA 1
ATOM 1308 C C . THR A 1 162 ? -5.443 -12.036 17.935 1.00 93.00 162 THR A C 1
ATOM 1310 O O . THR A 1 162 ? -5.499 -13.073 17.283 1.00 93.00 162 THR A O 1
ATOM 1313 N N . GLN A 1 163 ? -6.080 -10.925 17.557 1.00 92.19 163 GLN A N 1
ATOM 1314 C CA . GLN A 1 163 ? -6.897 -10.828 16.339 1.00 92.19 163 GLN A CA 1
ATOM 1315 C C . GLN A 1 163 ? -6.069 -10.503 15.083 1.00 92.19 163 GLN A C 1
ATOM 1317 O O . GLN A 1 163 ? -6.568 -10.593 13.956 1.00 92.19 163 GLN A O 1
ATOM 1322 N N . ILE A 1 164 ? -4.803 -10.114 15.253 1.00 92.88 164 ILE A N 1
ATOM 1323 C CA . ILE A 1 164 ? -3.894 -9.804 14.151 1.00 92.88 164 ILE A CA 1
ATOM 1324 C C . ILE A 1 164 ? -3.098 -11.059 13.787 1.00 92.88 164 ILE A C 1
ATOM 1326 O O . ILE A 1 164 ? -2.319 -11.575 14.580 1.00 92.88 164 ILE A O 1
ATOM 1330 N N . ASN A 1 165 ? -3.251 -11.515 12.544 1.00 90.25 165 ASN A N 1
ATOM 1331 C CA . ASN A 1 165 ? -2.579 -12.723 12.048 1.00 90.25 165 ASN A CA 1
ATOM 1332 C C . ASN A 1 165 ? -1.155 -12.468 11.523 1.00 90.25 165 ASN A C 1
ATOM 1334 O O . ASN A 1 165 ? -0.424 -13.410 11.221 1.00 90.25 165 ASN A O 1
ATOM 1338 N N . ASP A 1 166 ? -0.764 -11.206 11.361 1.00 90.69 166 ASP A N 1
ATOM 1339 C CA . ASP A 1 166 ? 0.526 -10.833 10.791 1.00 90.69 166 ASP A CA 1
ATOM 1340 C C . ASP A 1 166 ? 1.616 -10.746 11.864 1.00 90.69 166 ASP A C 1
ATOM 1342 O O . ASP A 1 166 ? 1.734 -9.751 12.579 1.00 90.69 166 ASP A O 1
ATOM 1346 N N . LEU A 1 167 ? 2.454 -11.779 11.926 1.00 89.25 167 LEU A N 1
ATOM 1347 C CA . LEU A 1 167 ? 3.567 -11.863 12.870 1.00 89.25 167 LEU A CA 1
ATOM 1348 C C . LEU A 1 167 ? 4.612 -10.755 12.677 1.00 89.25 167 LEU A C 1
ATOM 1350 O O . LEU A 1 167 ? 5.149 -10.257 13.660 1.00 89.25 167 LEU A O 1
ATOM 1354 N N . THR A 1 168 ? 4.903 -10.346 11.438 1.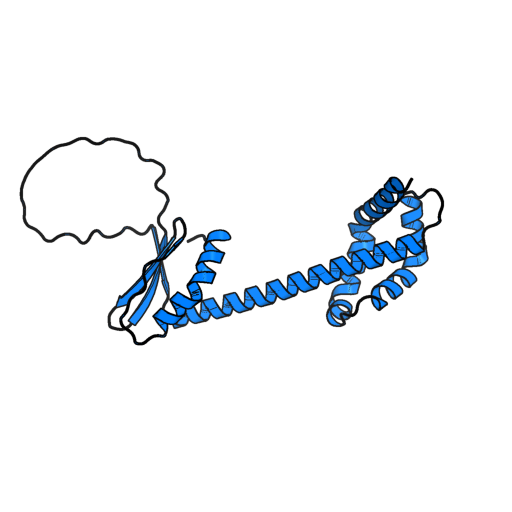00 89.00 168 THR A N 1
ATOM 1355 C CA . THR A 1 168 ? 5.881 -9.280 11.168 1.00 89.00 168 THR A CA 1
ATOM 1356 C C . THR A 1 168 ? 5.353 -7.932 11.641 1.00 89.00 168 THR A C 1
ATOM 1358 O O . THR A 1 168 ? 6.096 -7.138 12.220 1.00 89.00 168 THR A O 1
ATOM 1361 N N . PHE A 1 169 ? 4.061 -7.680 11.436 1.00 91.19 169 PHE A N 1
ATOM 1362 C CA . PHE A 1 169 ? 3.407 -6.500 11.983 1.00 91.19 169 PHE A CA 1
ATOM 1363 C C . PHE A 1 169 ? 3.421 -6.501 13.510 1.00 91.19 169 PHE A C 1
ATOM 1365 O O . PHE A 1 169 ? 3.752 -5.483 14.122 1.00 91.19 169 PHE A O 1
ATOM 1372 N N . LEU A 1 170 ? 3.085 -7.642 14.116 1.00 92.31 170 LEU A N 1
ATOM 1373 C CA . LEU A 1 170 ? 3.072 -7.802 15.565 1.00 92.31 170 LEU A CA 1
ATOM 1374 C C . LEU A 1 170 ? 4.439 -7.538 16.196 1.00 92.31 170 LEU A C 1
ATOM 1376 O O . LEU A 1 170 ? 4.513 -6.832 17.199 1.00 92.31 170 LEU A O 1
ATOM 1380 N N . ASP A 1 171 ? 5.500 -8.068 15.597 1.00 91.19 171 ASP A N 1
ATOM 1381 C CA . ASP A 1 171 ? 6.855 -7.957 16.132 1.00 91.19 171 ASP A CA 1
ATOM 1382 C C . ASP A 1 171 ? 7.425 -6.538 15.977 1.00 91.19 171 ASP A C 1
ATOM 1384 O O . ASP A 1 171 ? 7.966 -5.965 16.921 1.00 91.19 171 ASP A O 1
ATOM 1388 N N . MET A 1 172 ? 7.261 -5.923 14.800 1.00 91.75 172 MET A N 1
ATOM 1389 C CA . MET A 1 172 ? 7.951 -4.664 14.496 1.00 91.75 172 MET A CA 1
ATOM 1390 C C . MET A 1 172 ? 7.128 -3.401 14.756 1.00 91.75 172 MET A C 1
ATOM 1392 O O . MET A 1 172 ? 7.701 -2.354 15.056 1.00 91.75 172 MET A O 1
ATOM 1396 N N . PHE A 1 173 ? 5.804 -3.454 14.589 1.00 93.38 173 PHE A N 1
ATOM 1397 C CA . PHE A 1 173 ? 4.978 -2.243 14.497 1.00 93.38 173 PHE A CA 1
ATOM 1398 C C . PHE A 1 173 ? 3.892 -2.154 15.560 1.00 93.38 173 PHE A C 1
ATOM 1400 O O . PHE A 1 173 ? 3.562 -1.045 15.978 1.00 93.38 173 PHE A O 1
ATOM 1407 N N . PHE A 1 174 ? 3.346 -3.283 16.018 1.00 94.31 174 PHE A N 1
ATOM 1408 C CA . PHE A 1 174 ? 2.153 -3.291 16.863 1.00 94.31 174 PHE A CA 1
ATOM 1409 C C . PHE A 1 174 ? 2.281 -2.397 18.094 1.00 94.31 174 PHE A C 1
ATOM 1411 O O . PHE A 1 174 ? 1.410 -1.567 18.306 1.00 94.31 174 PHE A O 1
ATOM 1418 N N . ASN A 1 175 ? 3.367 -2.492 18.864 1.00 93.00 175 ASN A N 1
ATOM 1419 C CA . ASN A 1 175 ? 3.510 -1.699 20.091 1.00 93.00 175 ASN A CA 1
ATOM 1420 C C . ASN A 1 175 ? 3.517 -0.187 19.815 1.00 93.00 175 ASN A C 1
ATOM 1422 O O . ASN A 1 175 ? 2.899 0.579 20.550 1.00 93.00 175 ASN A O 1
ATOM 1426 N N . ILE A 1 176 ? 4.180 0.237 18.735 1.00 93.50 176 ILE A N 1
ATOM 1427 C CA . ILE A 1 176 ? 4.249 1.648 18.335 1.00 93.50 176 ILE A CA 1
ATOM 1428 C C . ILE A 1 176 ? 2.869 2.122 17.875 1.00 93.50 176 ILE A C 1
ATOM 1430 O O . ILE A 1 176 ? 2.387 3.157 18.325 1.00 93.50 176 ILE A O 1
ATOM 1434 N N . ILE A 1 177 ? 2.214 1.347 17.009 1.00 93.19 177 ILE A N 1
ATOM 1435 C CA . ILE A 1 177 ? 0.904 1.692 16.449 1.00 93.19 177 ILE A CA 1
ATOM 1436 C C . ILE A 1 177 ? -0.181 1.678 17.521 1.00 93.19 177 ILE A C 1
ATOM 1438 O O . ILE A 1 177 ? -1.006 2.584 17.569 1.00 93.19 177 ILE A O 1
ATOM 1442 N N . PHE A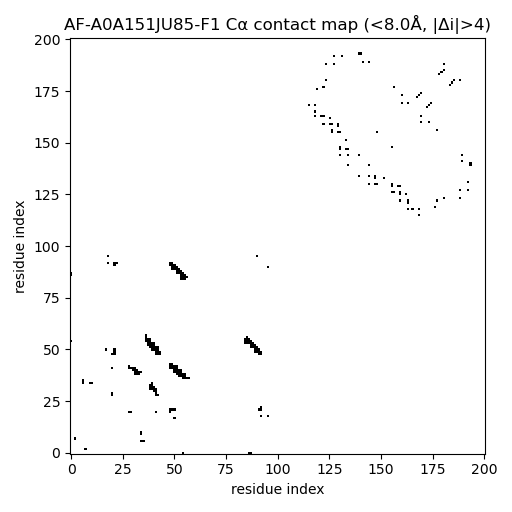 1 178 ? -0.184 0.675 18.393 1.00 93.12 178 PHE A N 1
ATOM 1443 C CA . PHE A 1 178 ? -1.136 0.585 19.488 1.00 93.12 178 PHE A CA 1
ATOM 1444 C C . PHE A 1 178 ? -1.004 1.804 20.403 1.00 93.12 178 PHE A C 1
ATOM 1446 O O . PHE A 1 178 ? -2.000 2.474 20.660 1.00 93.12 178 PHE A O 1
ATOM 1453 N N . LEU A 1 179 ? 0.226 2.166 20.786 1.00 92.75 179 LEU A N 1
ATOM 1454 C CA . LEU A 1 179 ? 0.485 3.352 21.598 1.00 92.75 179 LEU A CA 1
ATOM 1455 C C . LEU A 1 179 ? 0.047 4.650 20.901 1.00 92.75 179 LEU A C 1
ATOM 1457 O O . LEU A 1 179 ? -0.562 5.504 21.548 1.00 92.75 179 LEU A O 1
ATOM 1461 N N . GLU A 1 180 ? 0.329 4.801 19.605 1.00 91.75 180 GLU A N 1
ATOM 1462 C CA . GLU A 1 180 ? -0.113 5.940 18.788 1.00 91.75 180 GLU A CA 1
ATOM 1463 C C . GLU A 1 180 ? -1.645 6.065 18.811 1.00 91.75 180 GLU A C 1
ATOM 1465 O O . GLU A 1 180 ? -2.193 7.134 19.090 1.00 91.75 180 GLU A O 1
ATOM 1470 N N . LEU A 1 181 ? -2.352 4.957 18.580 1.00 90.81 181 LEU A N 1
ATOM 1471 C CA . LEU A 1 181 ? -3.812 4.918 18.556 1.00 90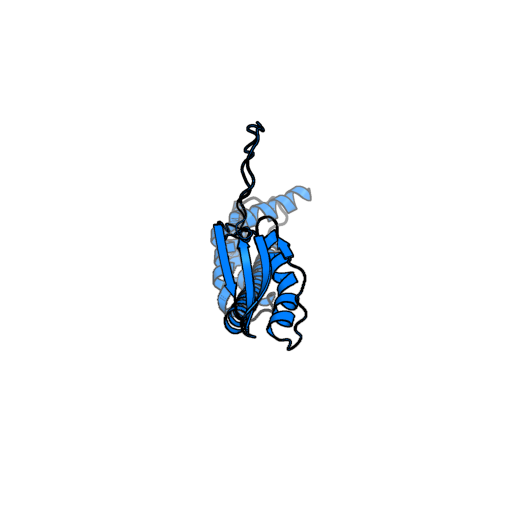.81 181 LEU A CA 1
ATOM 1472 C C . LEU A 1 181 ? -4.419 5.237 19.928 1.00 90.81 181 LEU A C 1
ATOM 1474 O O . LEU A 1 181 ? -5.372 6.011 20.007 1.00 90.81 181 LEU A O 1
ATOM 1478 N N . THR A 1 182 ? -3.868 4.690 21.013 1.00 88.56 182 THR A N 1
ATOM 1479 C CA . THR A 1 182 ? -4.419 4.877 22.364 1.00 88.56 182 THR A CA 1
ATOM 1480 C C . THR A 1 182 ? -3.995 6.183 23.032 1.00 88.56 182 THR A C 1
ATOM 1482 O O . THR A 1 182 ? -4.687 6.635 23.942 1.00 88.56 182 THR A O 1
ATOM 1485 N N . SER A 1 183 ? -2.882 6.797 22.613 1.00 87.00 183 SER A N 1
ATOM 1486 C CA . SER A 1 183 ? -2.299 7.965 23.301 1.00 87.00 183 SER A CA 1
ATOM 1487 C C . SER A 1 183 ? -2.341 9.252 22.488 1.00 87.00 183 SER A C 1
ATOM 1489 O O . SER A 1 183 ? -2.494 10.324 23.070 1.00 87.00 183 SER A O 1
ATOM 1491 N N . LEU A 1 184 ? -2.225 9.173 21.161 1.00 87.25 184 LEU A N 1
ATOM 1492 C CA . LEU A 1 184 ? -2.118 10.350 20.293 1.00 87.25 184 LEU A CA 1
ATOM 1493 C C . LEU A 1 184 ? -3.377 10.546 19.450 1.00 87.25 184 LEU A C 1
ATOM 1495 O O . LEU A 1 184 ? -3.907 11.6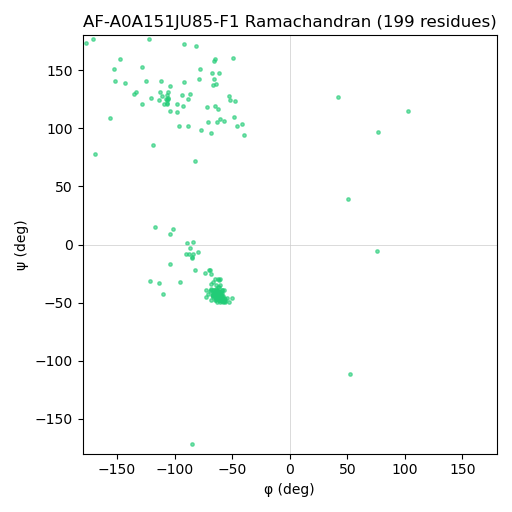53 19.383 1.00 87.25 184 LEU A O 1
ATOM 1499 N N . ARG A 1 185 ? -3.922 9.462 18.891 1.00 87.06 185 ARG A N 1
ATOM 1500 C CA . ARG A 1 185 ? -5.126 9.490 18.043 1.00 87.06 185 ARG A CA 1
ATOM 1501 C C . ARG A 1 185 ? -6.417 9.058 18.742 1.00 87.06 185 ARG A C 1
ATOM 1503 O O . ARG A 1 185 ? -7.444 8.863 18.091 1.00 87.06 185 ARG A O 1
ATOM 1510 N N . TYR A 1 186 ? -6.4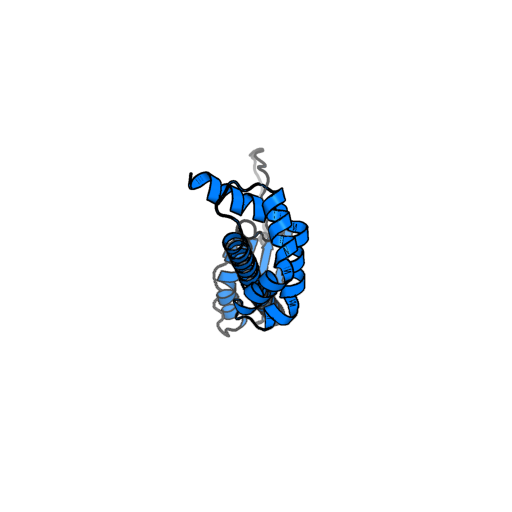13 8.958 20.070 1.00 85.38 186 TYR A N 1
ATOM 1511 C CA . TYR A 1 186 ? -7.578 8.486 20.829 1.00 85.38 186 TYR A CA 1
ATOM 1512 C C . TYR A 1 186 ? -8.815 9.384 20.670 1.00 85.38 186 TYR A C 1
ATOM 1514 O O . TYR A 1 186 ? -9.942 8.903 20.754 1.00 85.38 186 TYR A O 1
ATOM 1522 N N . SER A 1 187 ? -8.629 10.687 20.433 1.00 86.56 187 SER A N 1
ATOM 1523 C CA . SER A 1 187 ? -9.725 11.639 20.215 1.00 86.56 187 SER A CA 1
ATOM 1524 C C . SER A 1 187 ? -10.547 11.287 18.974 1.00 86.56 187 SER A C 1
ATOM 1526 O O . SER A 1 187 ? -11.776 11.294 19.029 1.00 86.56 187 SER A O 1
ATOM 1528 N N . GLU A 1 188 ? -9.879 10.918 17.882 1.00 89.31 188 GLU A N 1
ATOM 1529 C CA . GLU A 1 188 ? -10.515 10.488 16.637 1.00 89.31 188 GLU A CA 1
ATOM 1530 C C . GLU A 1 188 ? -11.262 9.166 16.831 1.00 89.31 188 GLU A C 1
ATOM 1532 O O . GLU A 1 188 ? -12.417 9.039 16.429 1.00 89.31 188 GLU A O 1
ATOM 1537 N N . ILE A 1 189 ? -10.638 8.205 17.521 1.00 89.81 189 ILE A N 1
ATOM 1538 C CA . ILE A 1 189 ? -11.252 6.913 17.858 1.00 89.81 189 ILE A CA 1
ATOM 1539 C C . ILE A 1 189 ? -12.529 7.121 18.679 1.00 89.81 189 ILE A C 1
ATOM 1541 O O . ILE A 1 189 ? -13.575 6.548 18.374 1.00 89.81 189 ILE A O 1
ATOM 1545 N N . PHE A 1 190 ? -12.478 7.979 19.697 1.00 90.19 190 PHE A N 1
ATOM 1546 C CA . PHE A 1 190 ? -13.637 8.275 20.536 1.00 90.19 190 PHE A CA 1
ATOM 1547 C C . PHE A 1 190 ? -14.738 8.991 19.766 1.00 90.19 190 PHE A C 1
ATOM 1549 O O . PHE A 1 190 ? -15.908 8.656 19.941 1.00 90.19 190 PHE A O 1
ATOM 1556 N N . HIS A 1 191 ? -14.388 9.924 18.879 1.00 89.31 191 HIS A N 1
ATOM 1557 C CA . HIS A 1 191 ? -15.365 10.573 18.013 1.00 89.31 191 HIS A CA 1
ATOM 1558 C C . HIS A 1 191 ? -16.092 9.556 17.118 1.00 89.31 191 HIS A C 1
ATOM 1560 O O . HIS A 1 191 ? -17.315 9.616 16.990 1.00 89.31 191 HIS A O 1
ATOM 1566 N N . ILE A 1 192 ? -15.368 8.587 16.546 1.00 89.19 192 ILE A N 1
ATOM 1567 C CA . ILE A 1 192 ? -15.961 7.508 15.740 1.00 89.19 192 ILE A CA 1
ATOM 1568 C C . ILE A 1 192 ? -16.963 6.691 16.570 1.00 89.19 192 ILE A C 1
ATOM 1570 O O . ILE A 1 192 ? -18.089 6.473 16.123 1.00 89.19 192 ILE A O 1
ATOM 1574 N N . ILE A 1 193 ? -16.589 6.276 17.785 1.00 87.38 193 ILE A N 1
ATOM 1575 C CA . ILE A 1 193 ? -17.461 5.484 18.671 1.00 87.38 193 ILE A CA 1
ATOM 1576 C C . ILE A 1 193 ? -18.720 6.275 19.063 1.00 87.38 193 ILE A C 1
ATOM 1578 O O . ILE A 1 193 ? -19.840 5.763 18.984 1.00 87.38 193 ILE A O 1
ATOM 1582 N N . LEU A 1 194 ? -18.557 7.542 19.456 1.00 86.75 194 LEU A N 1
ATOM 1583 C CA . LEU A 1 194 ? -19.671 8.408 19.852 1.00 86.75 194 LEU A CA 1
ATOM 1584 C C . LEU A 1 194 ? -20.631 8.671 18.686 1.00 86.75 194 LEU A C 1
ATOM 1586 O O . LEU A 1 194 ? -21.845 8.597 18.867 1.00 86.75 194 LEU A O 1
ATOM 1590 N N . SER A 1 195 ? -20.105 8.919 17.483 1.00 86.88 195 SER A N 1
ATOM 1591 C CA . SER A 1 195 ? -20.914 9.143 16.280 1.00 86.88 195 SER A CA 1
ATOM 1592 C C . SER A 1 195 ? -21.751 7.912 15.905 1.00 86.88 195 SER A C 1
ATOM 1594 O O . SER A 1 195 ? -22.934 8.052 15.579 1.00 86.88 195 SER A O 1
ATOM 1596 N N . LYS A 1 196 ? -21.190 6.700 16.027 1.00 84.50 196 LYS A N 1
ATOM 1597 C CA . LYS A 1 196 ? -21.929 5.445 15.798 1.00 84.50 196 LYS A CA 1
ATOM 1598 C C . LYS A 1 196 ? -23.083 5.252 16.784 1.00 84.50 196 LYS A C 1
ATOM 1600 O O . LYS A 1 196 ? -24.195 4.922 16.371 1.00 84.50 196 LYS A O 1
ATOM 1605 N N . ARG A 1 197 ? -22.839 5.474 18.081 1.00 76.56 197 ARG A N 1
ATOM 1606 C CA . ARG A 1 197 ? -23.871 5.346 19.126 1.00 76.56 197 ARG A CA 1
ATOM 1607 C C . ARG A 1 197 ? -24.947 6.427 19.010 1.00 76.56 197 ARG A C 1
ATOM 1609 O O . ARG A 1 197 ? -26.118 6.113 19.178 1.00 76.56 197 ARG A O 1
ATOM 1616 N N . GLY A 1 198 ? -24.572 7.662 18.674 1.00 66.25 198 GLY A N 1
ATOM 1617 C CA . GLY A 1 198 ? -25.517 8.765 18.467 1.00 66.25 198 GLY A CA 1
ATOM 1618 C C . GLY A 1 198 ? -26.408 8.604 17.231 1.00 66.25 198 GLY A C 1
ATOM 1619 O O . GLY A 1 198 ? -27.511 9.128 17.221 1.00 66.25 198 GLY A O 1
ATOM 1620 N N . SER A 1 199 ? -25.962 7.852 16.220 1.00 60.34 199 SER A N 1
ATOM 1621 C CA . SER A 1 199 ? -26.766 7.529 15.026 1.00 60.34 199 SER A CA 1
ATOM 1622 C C . SER A 1 199 ? -27.706 6.330 15.223 1.00 60.34 199 SER A C 1
ATOM 1624 O O . SER A 1 199 ? -28.501 6.029 14.338 1.00 60.34 199 SER A O 1
ATOM 1626 N N . SER A 1 200 ? -27.580 5.612 16.346 1.00 53.41 200 SER A N 1
ATOM 1627 C CA . SER A 1 200 ? -28.372 4.415 16.676 1.00 53.41 200 SER A CA 1
ATOM 1628 C C . SER A 1 200 ? -29.474 4.689 17.716 1.00 53.41 200 SER A C 1
ATOM 1630 O O . SER A 1 200 ? -30.060 3.739 18.234 1.00 53.41 200 SER A O 1
ATOM 1632 N N . ALA A 1 201 ? -29.717 5.962 18.045 1.00 46.06 201 ALA A N 1
ATOM 1633 C CA . ALA A 1 201 ? -30.767 6.442 18.947 1.00 46.06 201 ALA A CA 1
ATOM 1634 C C . ALA A 1 201 ? -31.813 7.232 18.152 1.00 46.06 201 ALA A C 1
ATOM 1636 O O . ALA A 1 201 ? -33.009 7.109 18.496 1.00 46.06 201 ALA A O 1
#

Sequence (201 aa):
IRINTDCWQQFHDNMELMNKYLSSDNRVKPNFVVLKNITISFTTSYGSKSILISYKEEEENSNGNLRKEEDAVDSTPSAKKQRTYVAAVVMQKTTFLGLRSIVKCVDARLKQLEYLADNVNKCALYLIQEIELKLPQCFINQEILKLTLRGNCEDIERNVRTQINDLTFLDMFFNIIFLELTSLRYSEIFHIILSKRGSSA

Radius of gyration: 30.5 Å; Cα contacts (8 Å, |Δi|>4): 145; chains: 1; bounding box: 58×54×87 Å

Secondary structure (DSSP, 8-state):
----HHHHHHHHHTHHHHHHHHH----PPPPPEEETTEEEEEEEETTEEEEEEEE------------------------------SEEEEEEHHHHHHHHHHHHHHHHHHHHHHHHHHHHHHHHHHHHHHHHHHS-SS---HHHHHHHHHHTHHHHHHHHHHH---HHHHHHTHHHHHHHHHHTSHHHHHHHHHHHHHTT-

Solvent-accessible surface area (backbone atoms only — not comparable to full-atom values): 12288 Å² total; per-residue (Å²): 137,87,77,52,72,71,48,44,51,57,50,57,73,43,44,62,61,54,50,48,59,56,68,47,90,66,88,78,74,69,80,66,47,75,48,90,51,34,37,41,38,70,45,74,56,96,89,45,53,35,39,38,41,33,33,50,78,81,76,75,84,81,83,78,79,94,76,89,82,91,86,84,92,77,93,71,81,82,73,73,78,73,79,84,57,81,43,75,48,78,37,40,56,67,58,48,53,53,52,52,52,51,50,54,52,51,53,53,51,48,52,52,50,54,55,48,50,52,50,52,53,49,51,52,51,43,47,51,51,49,50,59,73,67,49,74,95,64,95,80,53,72,65,57,51,51,49,47,47,69,75,40,43,70,60,44,50,53,52,41,55,73,73,54,89,52,64,67,49,53,74,77,41,39,70,61,52,53,48,41,46,69,72,72,45,34,67,60,55,49,50,53,55,52,53,56,58,66,74,74,112

Organism: NCBI:txid34720

=== Feature glossary ===
The record interleaves many kinds of information about one protein. Here is each kind framed as the question it answers.

Q: What known structures does this most resemble?
A: Structural nearest neighbors (via Foldseek easy-search vs the PDB). Reported per hit: target PDB id, E-value, and alignment TM-score. A TM-score above ~0.5 is the conventional threshold for 'same fold'.

Q: Where is each backbone atom in 3D?
A: The mmCIF table is the protein's shape written out atom by atom. For each backbone N, Cα, C, and carbonyl O, it records an (x, y, z) coordinate triple in Å plus the residue type, chain letter, and residue number.

Q: What are the backbone torsion angles?
A: The φ/ψ torsion pair specifies the backbone conformation at each residue. φ rotates about the N–Cα bond, ψ about the Cα–C bond. Steric clashes forbid most of the (φ, ψ) plane — the allowed regions (α-helix basin, β-sheet basin, left-handed helix) are the Ramachandran-allowed regions.

Q: Which residues are buried vs exposed?
A: Solvent-accessible surface area (SASA) is the area in Å² traced out by the centre of a 1.4 Å probe sphere (a water molecule) rolled over the protein's van der Waals surface (Shrake–Rupley / Lee–Richards construction). Buried residues have near-zero SASA; fully exposed residues can exceed 200 Å². The total SASA scales roughly with the number of surface residues.

Q: How confident is the AlphaFold model at each residue?
A: pLDDT is the predicted lDDT-Cα score: AlphaFold's confidence that the local environment of each residue (all inter-atomic distances within 15 Å) is correctly placed. It is a per-residue number between 0 and 100, with higher meaning more reliable.

Q: What does the local fold look like, residue by residue?
A: 3Di is Foldseek's structural alphabet. Each residue is assigned one of twenty discrete states based on how its Cα sits relative to its spatial (not sequential) neighbors. Aligning 3Di strings finds structural homologs roughly as well as full 3D superposition, but orders of magnitude faster.

Q: How big and how compact is the whole molecule?
A: Radius of gyration (Rg) is the root-mean-square distance of Cα atoms from their centroid — a single number for overall size and compactness. A globular domain of N residues has Rg ≈ 2.2·N^0.38 Å; an extended or disordered chain has a much larger Rg. The Cα contact count is the number of residue pairs whose Cα atoms are within 8 Å and are more than four positions apart in sequence — a standard proxy for tertiary packing density. The bounding box is the smallest axis-aligned box enclosing all Cα atoms.

Q: Which residues are in helices, strands, or loops?
A: DSSP 8-state secondary structure assigns each residue one of H (α-helix), G (3₁₀-helix), I (π-helix), E (extended β-strand), B (isolated β-bridge), T (hydrogen-bonded turn), S (bend), or '-' (coil). The assignment is computed from backbone hydrogen-bond geometry via the Kabsch–Sander algorithm.

Q: How mobile is each atom in the crystal?
A: Crystallographic B-factors measure how much each atom's electron density is smeared out, in Å². They rise in mobile loops and surface residues and fall in the buried interior. In AlphaFold models this column is repurposed to hold pLDDT instead.

Q: What if only a Cα trace is available?
A: P-SEA three-state annotation labels each residue as helix, strand, or coil based purely on the geometry of the Cα trace. It serves as a fallback when the full backbone (and thus DSSP) is unavailable.

Q: What family and function is it annotated with?
A: Database cross-references. InterPro integrates a dozen domain/family signature databases into unified entries with residue-range hits. GO terms attach function/process/location labels with evidence codes. CATH codes position the fold in a four-level structural taxonomy. Organism is the NCBI-taxonomy species name.

Q: Are the domains correctly placed relative to each other?
A: Predicted Aligned Error (PAE) is an AlphaFold confidence matrix: entry (i, j) is the expected error in the position of residue j, in ångströms, when the prediction is superimposed on the true structure at residue i. Low PAE within a block of residues means that block is internally rigid and well-predicted; high PAE between two blocks means their relative placement is uncertain even if each block individually is confident.

Q: What do the diagnostic plots show?
A: Three diagnostic plots accompany the record. The Cα contact map visualizes the tertiary structure as a 2D adjacency matrix (8 Å cutoff, sequence-local contacts suppressed). The Ramachandran plot shows the distribution of backbone (φ, ψ) torsions, with points in the α and β basins reflecting secondary structure content. The PAE plot shows AlphaFold's inter-residue confidence as a color matrix.

Q: What is the amino-acid chain?
A: Primary structure: the covalent order of the twenty standard amino acids along the backbone. Two proteins with the same sequence will (almost always) fold to the same structure; two with 30% identity often share a fold but not the details.

Q: What do the rendered images show?
A: The six renders are orthographic views along the three Cartesian axes in both directions. Representation (cartoon, sticks, or surface) and color scheme (sequence-rainbow or by-chain) vary across proteins so the training set covers all the common visualization conventions.